Protein AF-0000000084455362 (afdb_homodimer)

Structure (mmCIF, N/CA/C/O backbone):
data_AF-0000000084455362-model_v1
#
loop_
_entity.id
_entity.type
_entity.pdbx_description
1 polymer 'Thioesterase domain-containing protein'
#
loop_
_atom_site.group_PDB
_atom_site.id
_atom_site.type_symbol
_atom_site.label_atom_id
_atom_site.label_alt_id
_atom_site.label_comp_id
_atom_site.label_asym_id
_atom_site.label_entity_id
_atom_site.label_seq_id
_atom_site.pdbx_PDB_ins_code
_atom_site.Cartn_x
_atom_site.Cartn_y
_atom_site.Cartn_z
_atom_site.occupancy
_atom_site.B_iso_or_equiv
_atom_site.auth_seq_id
_atom_site.auth_comp_id
_atom_site.auth_asym_id
_atom_site.auth_atom_id
_atom_site.pdbx_PDB_model_num
ATOM 1 N N . MET A 1 1 ? -5.707 25.797 22.25 1 54.53 1 MET A N 1
ATOM 2 C CA . MET A 1 1 ? -6.934 25.016 22.141 1 54.53 1 MET A CA 1
ATOM 3 C C . MET A 1 1 ? -7.105 24.453 20.734 1 54.53 1 MET A C 1
ATOM 5 O O . MET A 1 1 ? -6.879 25.172 19.75 1 54.53 1 MET A O 1
ATOM 9 N N . GLY A 1 2 ? -7.043 23.203 20.562 1 60.88 2 GLY A N 1
ATOM 10 C CA . GLY A 1 2 ? -7.246 22.641 19.234 1 60.88 2 GLY A CA 1
ATOM 11 C C . GLY A 1 2 ? -8.539 23.094 18.594 1 60.88 2 GLY A C 1
ATOM 12 O O . GLY A 1 2 ? -9.469 23.516 19.281 1 60.88 2 GLY A O 1
ATOM 13 N N . LYS A 1 3 ? -8.484 23.5 17.297 1 81.25 3 LYS A N 1
ATOM 14 C CA . LYS A 1 3 ? -9.617 24.031 16.531 1 81.25 3 LYS A CA 1
ATOM 15 C C . LYS A 1 3 ? -10.195 22.984 15.602 1 81.25 3 LYS A C 1
ATOM 17 O O . LYS A 1 3 ? -9.453 22.172 15.031 1 81.25 3 LYS A O 1
ATOM 22 N N . ILE A 1 4 ? -11.5 22.938 15.711 1 90.31 4 ILE A N 1
ATOM 23 C CA . ILE A 1 4 ? -12.273 22.109 14.789 1 90.31 4 ILE A CA 1
ATOM 24 C C . ILE A 1 4 ? -12.586 22.906 13.523 1 90.31 4 ILE A C 1
ATOM 26 O O . ILE A 1 4 ? -13.055 24.047 13.594 1 90.31 4 ILE A O 1
ATOM 30 N N . ASN A 1 5 ? -12.148 22.344 12.453 1 93.44 5 ASN A N 1
ATOM 31 C CA . ASN A 1 5 ? -12.391 22.906 11.125 1 93.44 5 ASN A CA 1
ATOM 32 C C . ASN A 1 5 ? -11.844 24.328 11.016 1 93.44 5 ASN A C 1
ATOM 34 O O . ASN A 1 5 ? -12.516 25.219 10.484 1 93.44 5 ASN A O 1
ATOM 38 N N . ASN A 1 6 ? -10.734 24.453 11.625 1 92.56 6 ASN A N 1
ATOM 39 C CA . ASN A 1 6 ? -10 25.703 11.453 1 92.56 6 ASN A CA 1
ATOM 40 C C . ASN A 1 6 ? -9.539 25.891 10.008 1 92.56 6 ASN A C 1
ATOM 42 O O . ASN A 1 6 ? -9.016 24.953 9.391 1 92.56 6 ASN A O 1
ATOM 46 N N . GLU A 1 7 ? -9.719 27.078 9.477 1 94.19 7 GLU A N 1
ATOM 47 C CA . GLU A 1 7 ? -9.43 27.359 8.078 1 94.19 7 GLU A CA 1
ATOM 48 C C . GLU A 1 7 ? -7.953 27.141 7.762 1 94.19 7 GLU A C 1
ATOM 50 O O . GLU A 1 7 ? -7.609 26.609 6.699 1 94.19 7 GLU A O 1
ATOM 55 N N . ASP A 1 8 ? -7.121 27.578 8.648 1 95.25 8 ASP A N 1
ATOM 56 C CA . ASP A 1 8 ? -5.688 27.406 8.453 1 95.25 8 ASP A CA 1
ATOM 57 C C . ASP A 1 8 ? -5.32 25.922 8.359 1 95.25 8 ASP A C 1
ATOM 59 O O . ASP A 1 8 ? -4.492 25.547 7.531 1 95.25 8 ASP A O 1
ATOM 63 N N . ASP A 1 9 ? -5.895 25.141 9.242 1 96.56 9 ASP A N 1
ATOM 64 C CA . ASP A 1 9 ? -5.656 23.703 9.234 1 96.56 9 ASP A CA 1
ATOM 65 C C . ASP A 1 9 ? -6.117 23.062 7.922 1 96.56 9 ASP A C 1
ATOM 67 O O . ASP A 1 9 ? -5.395 22.266 7.32 1 96.56 9 ASP A O 1
ATOM 71 N N . ILE A 1 10 ? -7.293 23.438 7.496 1 97.88 10 ILE A N 1
ATOM 72 C CA . ILE A 1 10 ? -7.844 22.938 6.242 1 97.88 10 ILE A CA 1
ATOM 73 C C . ILE A 1 10 ? -6.926 23.312 5.082 1 97.88 10 ILE A C 1
ATOM 75 O O . ILE A 1 10 ? -6.645 22.484 4.211 1 97.88 10 ILE A O 1
ATOM 79 N N . GLU A 1 11 ? -6.449 24.5 5.094 1 97.62 11 GLU A N 1
ATOM 80 C CA . GLU A 1 11 ? -5.566 24.984 4.031 1 97.62 11 GLU A CA 1
ATOM 81 C C . GLU A 1 11 ? -4.258 24.203 4.004 1 97.62 11 GLU A C 1
ATOM 83 O O . GLU A 1 11 ? -3.746 23.875 2.932 1 97.62 11 GLU A O 1
ATOM 88 N N . LYS A 1 12 ? -3.699 23.953 5.176 1 96.5 12 LYS A N 1
ATOM 89 C CA . LYS A 1 12 ? -2.469 23.188 5.25 1 96.5 12 LYS A CA 1
ATOM 90 C C . LYS A 1 12 ? -2.648 21.797 4.617 1 96.5 12 LYS A C 1
ATOM 92 O O . LYS A 1 12 ? -1.805 21.359 3.84 1 96.5 12 LYS A O 1
ATOM 97 N N . VAL A 1 13 ? -3.736 21.125 4.965 1 97.94 13 VAL A N 1
ATOM 98 C CA . VAL A 1 13 ? -4.02 19.812 4.414 1 97.94 13 VAL A CA 1
ATOM 99 C C . VAL A 1 13 ? -4.25 19.906 2.908 1 97.94 13 VAL A C 1
ATOM 101 O O . VAL A 1 13 ? -3.693 19.125 2.133 1 97.94 13 VAL A O 1
ATOM 104 N N . GLN A 1 14 ? -5.012 20.922 2.484 1 98.06 14 GLN A N 1
ATOM 105 C CA . GLN A 1 14 ? -5.32 21.125 1.073 1 98.06 14 GLN A CA 1
ATOM 106 C C . GLN A 1 14 ? -4.051 21.391 0.267 1 98.06 14 GLN A C 1
ATOM 108 O O . GLN A 1 14 ? -3.936 20.953 -0.88 1 98.06 14 GLN A O 1
ATOM 113 N N . ASP A 1 15 ? -3.127 22.125 0.854 1 96.69 15 ASP A N 1
ATOM 114 C CA . ASP A 1 15 ? -1.863 22.422 0.184 1 96.69 15 ASP A CA 1
ATOM 115 C C . ASP A 1 15 ? -1.123 21.141 -0.179 1 96.69 15 ASP A C 1
ATOM 117 O O . ASP A 1 15 ? -0.533 21.047 -1.257 1 96.69 15 ASP A O 1
ATOM 121 N N . TRP A 1 16 ? -1.138 20.203 0.688 1 95.5 16 TRP A N 1
ATOM 122 C CA . TRP A 1 16 ? -0.475 18.922 0.407 1 95.5 16 TRP A CA 1
ATOM 123 C C . TRP A 1 16 ? -1.224 18.141 -0.669 1 95.5 16 TRP A C 1
ATOM 125 O O . TRP A 1 16 ? -0.607 17.562 -1.565 1 95.5 16 TRP A O 1
ATOM 135 N N . LEU A 1 17 ? -2.562 18.094 -0.596 1 96.75 17 LEU A N 1
ATOM 136 C CA . LEU A 1 17 ? -3.334 17.453 -1.657 1 96.75 17 LEU A CA 1
ATOM 137 C C . LEU A 1 17 ? -3.014 18.078 -3.012 1 96.75 17 LEU A C 1
ATOM 139 O O . LEU A 1 17 ? -2.766 17.359 -3.986 1 96.75 17 LEU A O 1
ATOM 143 N N . ASP A 1 18 ? -2.936 19.391 -3.053 1 95.81 18 ASP A N 1
ATOM 144 C CA . ASP A 1 18 ? -2.682 20.109 -4.297 1 95.81 18 ASP A CA 1
ATOM 145 C C . ASP A 1 18 ? -1.271 19.844 -4.812 1 95.81 18 ASP A C 1
ATOM 147 O O . ASP A 1 18 ? -1.074 19.625 -6.016 1 95.81 18 ASP A O 1
ATOM 151 N N . LYS A 1 19 ? -0.352 19.859 -3.92 1 93.94 19 LYS A N 1
ATOM 152 C CA . LYS A 1 19 ? 1.039 19.625 -4.293 1 93.94 19 LYS A CA 1
ATOM 153 C C . LYS A 1 19 ? 1.205 18.25 -4.945 1 93.94 19 LYS A C 1
ATOM 155 O O . LYS A 1 19 ? 1.792 18.141 -6.023 1 93.94 19 LYS A O 1
ATOM 160 N N . PHE A 1 20 ? 0.61 17.234 -4.375 1 93 20 PHE A N 1
ATOM 161 C CA . PHE A 1 20 ? 0.778 15.883 -4.883 1 93 20 PHE A CA 1
ATOM 162 C C . PHE A 1 20 ? -0.134 15.633 -6.078 1 93 20 PHE A C 1
ATOM 164 O O . PHE A 1 20 ? 0.123 14.734 -6.887 1 93 20 PHE A O 1
ATOM 171 N N . GLY A 1 21 ? -1.196 16.391 -6.145 1 91.69 21 GLY A N 1
ATOM 172 C CA . GLY A 1 21 ? -2.039 16.344 -7.328 1 91.69 21 GLY A CA 1
ATOM 173 C C . GLY A 1 21 ? -1.346 16.844 -8.578 1 91.69 21 GLY A C 1
ATOM 174 O O . GLY A 1 21 ? -1.624 16.375 -9.68 1 91.69 21 GLY A O 1
ATOM 175 N N . LYS A 1 22 ? -0.515 17.766 -8.398 1 89.56 22 LYS A N 1
ATOM 176 C CA . LYS A 1 22 ? 0.19 18.375 -9.523 1 89.56 22 LYS A CA 1
ATOM 177 C C . LYS A 1 22 ? 1.469 17.609 -9.852 1 89.56 22 LYS A C 1
ATOM 179 O O . LYS A 1 22 ? 1.956 17.656 -10.984 1 89.56 22 LYS A O 1
ATOM 184 N N . ASP A 1 23 ? 1.8 16.906 -8.781 1 82.69 23 ASP A N 1
ATOM 185 C CA . ASP A 1 23 ? 2.99 16.078 -8.969 1 82.69 23 ASP A CA 1
ATOM 186 C C . ASP A 1 23 ? 2.672 14.836 -9.797 1 82.69 23 ASP A C 1
ATOM 188 O O . ASP A 1 23 ? 1.541 14.344 -9.773 1 82.69 23 ASP A O 1
ATOM 192 N N . LYS A 1 24 ? 3.488 14.383 -10.75 1 81.75 24 LYS A N 1
ATOM 193 C CA . LYS A 1 24 ? 3.264 13.188 -11.562 1 81.75 24 LYS A CA 1
ATOM 194 C C . LYS A 1 24 ? 3.785 11.938 -10.867 1 81.75 24 LYS A C 1
ATOM 196 O O . LYS A 1 24 ? 4.223 10.992 -11.516 1 81.75 24 LYS A O 1
ATOM 201 N N . GLY A 1 25 ? 3.723 12 -9.492 1 93.31 25 GLY A N 1
ATOM 202 C CA . GLY A 1 25 ? 4.152 10.836 -8.734 1 93.31 25 GLY A CA 1
ATOM 203 C C . GLY A 1 25 ? 3.033 9.836 -8.492 1 93.31 25 GLY A C 1
ATOM 204 O O . GLY A 1 25 ? 1.996 9.883 -9.156 1 93.31 25 GLY A O 1
ATOM 205 N N . TRP A 1 26 ? 3.205 8.898 -7.609 1 96.81 26 TRP A N 1
ATOM 206 C CA . TRP A 1 26 ? 2.416 7.688 -7.422 1 96.81 26 TRP A CA 1
ATOM 207 C C . TRP A 1 26 ? 0.98 8.023 -7.035 1 96.81 26 TRP A C 1
ATOM 209 O O . TRP A 1 26 ? 0.036 7.406 -7.535 1 96.81 26 TRP A O 1
ATOM 219 N N . VAL A 1 27 ? 0.762 9.023 -6.223 1 96.38 27 VAL A N 1
ATOM 220 C CA . VAL A 1 27 ? -0.545 9.203 -5.602 1 96.38 27 VAL A CA 1
ATOM 221 C C . VAL A 1 27 ? -1.401 10.133 -6.461 1 96.38 27 VAL A C 1
ATOM 223 O O . VAL A 1 27 ? -2.557 10.406 -6.129 1 96.38 27 VAL A O 1
ATOM 226 N N . HIS A 1 28 ? -0.905 10.57 -7.566 1 93.38 28 HIS A N 1
ATOM 227 C CA . HIS A 1 28 ? -1.537 11.641 -8.328 1 93.38 28 HIS A CA 1
ATOM 228 C C . HIS A 1 28 ? -2.943 11.25 -8.773 1 93.38 28 HIS A C 1
ATOM 230 O O . HIS A 1 28 ? -3.861 12.07 -8.734 1 93.38 28 HIS A O 1
ATOM 236 N N . SER A 1 29 ? -3.137 10.07 -9.133 1 91.38 29 SER A N 1
ATOM 237 C CA . SER A 1 29 ? -4.406 9.648 -9.719 1 91.38 29 SER A CA 1
ATOM 238 C C . SER A 1 29 ? -5.488 9.523 -8.648 1 91.38 29 SER A C 1
ATOM 240 O O . SER A 1 29 ? -6.676 9.43 -8.969 1 91.38 29 SER A O 1
ATOM 242 N N . LEU A 1 30 ? -5.09 9.492 -7.375 1 96.88 30 LEU A N 1
ATOM 243 C CA . LEU A 1 30 ? -6.055 9.359 -6.289 1 96.88 30 LEU A CA 1
ATOM 244 C C . LEU A 1 30 ? -6.617 10.727 -5.891 1 96.88 30 LEU A C 1
ATOM 246 O O . LEU A 1 30 ? -7.738 10.812 -5.391 1 96.88 30 LEU A O 1
ATOM 250 N N . ILE A 1 31 ? -5.891 11.789 -6.129 1 97.38 31 ILE A N 1
ATOM 251 C CA . ILE A 1 31 ? -6.078 13.086 -5.496 1 97.38 31 ILE A CA 1
ATOM 252 C C . ILE A 1 31 ? -7.418 13.68 -5.93 1 97.38 31 ILE A C 1
ATOM 254 O O . ILE A 1 31 ? -8.172 14.195 -5.102 1 97.38 31 ILE A O 1
ATOM 258 N N . PRO A 1 32 ? -7.797 13.562 -7.207 1 96.75 32 PRO A N 1
ATOM 259 C CA . PRO A 1 32 ? -9.047 14.195 -7.637 1 96.75 32 PRO A CA 1
ATOM 260 C C . PRO A 1 32 ? -10.273 13.609 -6.938 1 96.75 32 PRO A C 1
ATOM 262 O O . PRO A 1 32 ? -11.328 14.25 -6.898 1 96.75 32 PRO A O 1
ATOM 265 N N . ALA A 1 33 ? -10.156 12.406 -6.367 1 98.44 33 ALA A N 1
ATOM 266 C CA . ALA A 1 33 ? -11.297 11.734 -5.758 1 98.44 33 ALA A CA 1
ATOM 267 C C . ALA A 1 33 ? -11.328 11.961 -4.25 1 98.44 33 ALA A C 1
ATOM 269 O O . ALA A 1 33 ? -12.172 11.398 -3.547 1 98.44 33 ALA A O 1
ATOM 270 N N . ILE A 1 34 ? -10.414 12.766 -3.701 1 98.75 34 ILE A N 1
ATOM 271 C CA . ILE A 1 34 ? -10.281 13 -2.268 1 98.75 34 ILE A CA 1
ATOM 272 C C . ILE A 1 34 ? -10.852 14.375 -1.917 1 98.75 34 ILE A C 1
ATOM 274 O O . ILE A 1 34 ? -10.562 15.367 -2.594 1 98.75 34 ILE A O 1
ATOM 278 N N . LYS A 1 35 ? -11.648 14.445 -0.9 1 98.69 35 LYS A N 1
ATOM 279 C CA . LYS A 1 35 ? -12.125 15.703 -0.335 1 98.69 35 LYS A CA 1
ATOM 280 C C . LYS A 1 35 ? -11.914 15.75 1.175 1 98.69 35 LYS A C 1
ATOM 282 O O . LYS A 1 35 ? -12.125 14.75 1.866 1 98.69 35 LYS A O 1
ATOM 287 N N . ILE A 1 36 ? -11.516 16.922 1.647 1 98.81 36 ILE A N 1
ATOM 288 C CA . ILE A 1 36 ? -11.422 17.109 3.09 1 98.81 36 ILE A CA 1
ATOM 289 C C . ILE A 1 36 ? -12.82 17.281 3.682 1 98.81 36 ILE A C 1
ATOM 291 O O . ILE A 1 36 ? -13.586 18.141 3.227 1 98.81 36 ILE A O 1
ATOM 295 N N . VAL A 1 37 ? -13.125 16.484 4.664 1 98.75 37 VAL A N 1
ATOM 296 C CA . VAL A 1 37 ? -14.43 16.562 5.316 1 98.75 37 VAL A CA 1
ATOM 297 C C . VAL A 1 37 ? -14.312 17.406 6.586 1 98.75 37 VAL A C 1
ATOM 299 O O . VAL A 1 37 ? -15.164 18.266 6.852 1 98.75 37 VAL A O 1
ATOM 302 N N . SER A 1 38 ? -13.281 17.156 7.387 1 98.44 38 SER A N 1
ATOM 303 C CA . SER A 1 38 ? -13.109 17.891 8.633 1 98.44 38 SER A CA 1
ATOM 304 C C . SER A 1 38 ? -11.68 17.766 9.148 1 98.44 38 SER A C 1
ATOM 306 O O . SER A 1 38 ? -10.945 16.859 8.766 1 98.44 38 SER A O 1
ATOM 308 N N . THR A 1 39 ? -11.312 18.766 9.914 1 98.56 39 THR A N 1
ATOM 309 C CA . THR A 1 39 ? -10.055 18.734 10.664 1 98.56 39 THR A CA 1
ATOM 310 C C . THR A 1 39 ? -10.305 19 12.148 1 98.56 39 THR A C 1
ATOM 312 O O . THR A 1 39 ? -11.25 19.703 12.508 1 98.56 39 THR A O 1
ATOM 315 N N . ASP A 1 40 ? -9.578 18.344 12.969 1 98.31 40 ASP A N 1
ATOM 316 C CA . ASP A 1 40 ? -9.578 18.547 14.414 1 98.31 40 ASP A CA 1
ATOM 317 C C . ASP A 1 40 ? -8.156 18.562 14.969 1 98.31 40 ASP A C 1
ATOM 319 O O . ASP A 1 40 ? -7.52 17.516 15.094 1 98.31 40 ASP A O 1
ATOM 323 N N . SER A 1 41 ? -7.617 19.75 15.305 1 97.12 41 SER A N 1
ATOM 324 C CA . SER A 1 41 ? -6.242 19.859 15.773 1 97.12 41 SER A CA 1
ATOM 325 C C . SER A 1 41 ? -6.168 19.797 17.297 1 97.12 41 SER A C 1
ATOM 327 O O . SER A 1 41 ? -5.137 20.125 17.891 1 97.12 41 SER A O 1
ATOM 329 N N . THR A 1 42 ? -7.27 19.391 17.891 1 95.5 42 THR A N 1
ATOM 330 C CA . THR A 1 42 ? -7.285 19.281 19.359 1 95.5 42 THR A CA 1
ATOM 331 C C . THR A 1 42 ? -6.375 18.156 19.828 1 95.5 42 THR A C 1
ATOM 333 O O . THR A 1 42 ? -6.352 17.078 19.219 1 95.5 42 THR A O 1
ATOM 336 N N . LEU A 1 43 ? -5.617 18.516 20.938 1 93.38 43 LEU A N 1
ATOM 337 C CA . LEU A 1 43 ? -4.766 17.5 21.547 1 93.38 43 LEU A CA 1
ATOM 338 C C . LEU A 1 43 ? -5.586 16.547 22.422 1 93.38 43 LEU A C 1
ATOM 340 O O . LEU A 1 43 ? -6.672 16.906 22.891 1 93.38 43 LEU A O 1
ATOM 344 N N . PRO A 1 44 ? -5.258 15.328 22.578 1 95.88 44 PRO A N 1
ATOM 345 C CA . PRO A 1 44 ? -3.945 14.758 22.266 1 95.88 44 PRO A CA 1
ATOM 346 C C . PRO A 1 44 ? -3.896 14.102 20.891 1 95.88 44 PRO A C 1
ATOM 348 O O . PRO A 1 44 ? -2.824 13.703 20.422 1 95.88 44 PRO A O 1
ATOM 351 N N . HIS A 1 45 ? -5.004 13.945 20.125 1 97.94 45 HIS A N 1
ATOM 352 C CA . HIS A 1 45 ? -5.023 13.164 18.891 1 97.94 45 HIS A CA 1
ATOM 353 C C . HIS A 1 45 ? -5.547 13.992 17.734 1 97.94 45 HIS A C 1
ATOM 355 O O . HIS A 1 45 ? -6.645 13.742 17.219 1 97.94 45 HIS A O 1
ATOM 361 N N . PRO A 1 46 ? -4.805 14.977 17.188 1 98.38 46 PRO A N 1
ATOM 362 C CA . PRO A 1 46 ? -5.242 15.695 16 1 98.38 46 PRO A CA 1
ATOM 363 C C . PRO A 1 46 ? -5.637 14.766 14.859 1 98.38 46 PRO A C 1
ATOM 365 O O . PRO A 1 46 ? -5.051 13.688 14.703 1 98.38 46 PRO A O 1
ATOM 368 N N . SER A 1 47 ? -6.656 15.211 14.109 1 98.81 47 SER A N 1
ATOM 369 C CA . SER A 1 47 ? -7.172 14.281 13.109 1 98.81 47 SER A CA 1
ATOM 370 C C . SER A 1 47 ? -7.75 15.031 11.914 1 98.81 47 SER A C 1
ATOM 372 O O . SER A 1 47 ? -8.062 16.219 12.008 1 98.81 47 SER A O 1
ATOM 374 N N . VAL A 1 48 ? -7.762 14.367 10.812 1 98.88 48 VAL A N 1
ATOM 375 C CA . VAL A 1 48 ? -8.422 14.805 9.586 1 98.88 48 VAL A CA 1
ATOM 376 C C . VAL A 1 48 ? -9.336 13.695 9.07 1 98.88 48 VAL A C 1
ATOM 378 O O . VAL A 1 48 ? -8.961 12.523 9.086 1 98.88 48 VAL A O 1
ATOM 381 N N . THR A 1 49 ? -10.508 14.023 8.633 1 98.94 49 THR A N 1
ATOM 382 C CA . THR A 1 49 ? -11.391 13.094 7.934 1 98.94 49 THR A CA 1
ATOM 383 C C . THR A 1 49 ? -11.547 13.5 6.469 1 98.94 49 THR A C 1
ATOM 385 O O . THR A 1 49 ? -11.758 14.672 6.16 1 98.94 49 THR A O 1
ATOM 388 N N . PHE A 1 50 ? -11.406 12.539 5.641 1 98.94 50 PHE A N 1
ATOM 389 C CA . PHE A 1 50 ? -11.562 12.719 4.203 1 98.94 50 PHE A CA 1
ATOM 390 C C . PHE A 1 50 ? -12.727 11.891 3.67 1 98.94 50 PHE A C 1
ATOM 392 O O . PHE A 1 50 ? -13.094 10.883 4.266 1 98.94 50 PHE A O 1
ATOM 399 N N . SER A 1 51 ? -13.289 12.336 2.584 1 98.94 51 SER A N 1
ATOM 400 C CA . SER A 1 51 ? -14.125 11.477 1.752 1 98.94 51 SER A CA 1
ATOM 401 C C . SER A 1 51 ? -13.398 11.07 0.471 1 98.94 51 SER A C 1
ATOM 403 O O . SER A 1 51 ? -12.562 11.82 -0.034 1 98.94 51 SER A O 1
ATOM 405 N N . PHE A 1 52 ? -13.695 9.898 0.01 1 98.94 52 PHE A N 1
ATOM 406 C CA . PHE A 1 52 ? -13.078 9.336 -1.186 1 98.94 52 PHE A CA 1
ATOM 407 C C . PHE A 1 52 ? -14.062 8.461 -1.947 1 98.94 52 PHE A C 1
ATOM 409 O O . PHE A 1 52 ? -14.727 7.609 -1.356 1 98.94 52 PHE A O 1
ATOM 416 N N . ILE A 1 53 ? -14.172 8.688 -3.205 1 98.88 53 ILE A N 1
ATOM 417 C CA . ILE A 1 53 ? -14.992 7.828 -4.059 1 98.88 53 ILE A CA 1
ATOM 418 C C . ILE A 1 53 ? -14.086 6.941 -4.914 1 98.88 53 ILE A C 1
ATOM 420 O O . ILE A 1 53 ? -13.242 7.441 -5.66 1 98.88 53 ILE A O 1
ATOM 424 N N . VAL A 1 54 ? -14.297 5.664 -4.781 1 98.62 54 VAL A N 1
ATOM 425 C CA . VAL A 1 54 ? -13.477 4.703 -5.512 1 98.62 54 VAL A CA 1
ATOM 426 C C . VAL A 1 54 ? -13.781 4.801 -7.008 1 98.62 54 VAL A C 1
ATOM 428 O O . VAL A 1 54 ? -14.93 4.676 -7.422 1 98.62 54 VAL A O 1
ATOM 431 N N . GLN A 1 55 ? -12.719 5.07 -7.805 1 97.69 55 GLN A N 1
ATOM 432 C CA . GLN A 1 55 ? -12.844 5.082 -9.258 1 97.69 55 GLN A CA 1
ATOM 433 C C . GLN A 1 55 ? -12.375 3.762 -9.859 1 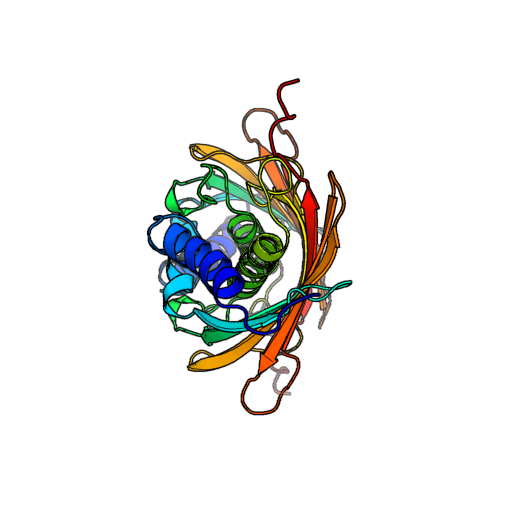97.69 55 GLN A C 1
ATOM 435 O O . GLN A 1 55 ? -11.703 2.971 -9.195 1 97.69 55 GLN A O 1
ATOM 440 N N . ASP A 1 56 ? -12.719 3.529 -11.094 1 96 56 ASP A N 1
ATOM 441 C CA . ASP A 1 56 ? -12.367 2.283 -11.766 1 96 56 ASP A CA 1
ATOM 442 C C . ASP A 1 56 ? -10.852 2.072 -11.789 1 96 56 ASP A C 1
ATOM 444 O O . ASP A 1 56 ? -10.375 0.946 -11.641 1 96 56 ASP A O 1
ATOM 448 N N . GLU A 1 57 ? -10.117 3.105 -11.938 1 95.75 57 GLU A N 1
ATOM 449 C CA . GLU A 1 57 ? -8.672 2.994 -12.07 1 95.75 57 GLU A CA 1
ATOM 450 C C . GLU A 1 57 ? -8.023 2.598 -10.742 1 95.75 57 GLU A C 1
ATOM 452 O O . GLU A 1 57 ? -6.84 2.25 -10.703 1 95.75 57 GLU A O 1
ATOM 457 N N . HIS A 1 58 ? -8.789 2.65 -9.641 1 97.62 58 HIS A N 1
ATOM 458 C CA . HIS A 1 58 ? -8.273 2.305 -8.32 1 97.62 58 HIS A CA 1
ATOM 459 C C . HIS A 1 58 ? -8.461 0.822 -8.023 1 97.62 58 HIS A C 1
ATOM 461 O O . HIS A 1 58 ? -8.078 0.344 -6.957 1 97.62 58 HIS A O 1
ATOM 467 N N . THR A 1 59 ? -9.039 0.042 -8.922 1 96.44 59 THR A N 1
ATOM 468 C CA . THR A 1 59 ? -9.594 -1.253 -8.555 1 96.44 59 THR A CA 1
ATOM 469 C C . THR A 1 59 ? -8.609 -2.377 -8.859 1 96.44 59 THR A C 1
ATOM 471 O O . THR A 1 59 ? -7.594 -2.152 -9.516 1 96.44 59 THR A O 1
ATOM 474 N N . ASN A 1 60 ? -8.93 -3.643 -8.383 1 91.19 60 ASN A N 1
ATOM 475 C CA . ASN A 1 60 ? -8.062 -4.816 -8.414 1 91.19 60 ASN A CA 1
ATOM 476 C C . ASN A 1 60 ? -8.414 -5.75 -9.562 1 91.19 60 ASN A C 1
ATOM 478 O O . ASN A 1 60 ? -8.094 -6.938 -9.523 1 91.19 60 ASN A O 1
ATOM 482 N N . GLY A 1 61 ? -9.062 -5.328 -10.531 1 84.5 61 GLY A N 1
ATOM 483 C CA . GLY A 1 61 ? -9.477 -6.195 -11.625 1 84.5 61 GLY A CA 1
ATOM 484 C C . GLY A 1 61 ? -10.812 -6.875 -11.375 1 84.5 61 GLY A C 1
ATOM 485 O O . GLY A 1 61 ? -11.438 -7.383 -12.305 1 84.5 61 GLY A O 1
ATOM 486 N N . MET A 1 62 ? -11.219 -6.922 -10.07 1 86.88 62 MET A N 1
ATOM 487 C CA . MET A 1 62 ? -12.508 -7.512 -9.711 1 86.88 62 MET A CA 1
ATOM 488 C C . MET A 1 62 ? -13.516 -6.43 -9.336 1 86.88 62 MET A C 1
ATOM 490 O O . MET A 1 62 ? -14.516 -6.711 -8.672 1 86.88 62 MET A O 1
ATOM 494 N N . GLY A 1 63 ? -13.148 -5.184 -9.586 1 94 63 GLY A N 1
ATOM 495 C CA . GLY A 1 63 ? -14.078 -4.082 -9.398 1 94 63 GLY A CA 1
ATOM 496 C C . GLY A 1 63 ? -14.055 -3.504 -7.996 1 94 63 GLY A C 1
ATOM 497 O O . GLY A 1 63 ? -14.875 -2.645 -7.66 1 94 63 GLY A O 1
ATOM 498 N N . ASN A 1 64 ? -13.211 -4.023 -7.172 1 97.19 64 ASN A N 1
ATOM 499 C CA . ASN A 1 64 ? -13.039 -3.486 -5.828 1 97.19 64 ASN A CA 1
ATOM 500 C C . ASN A 1 64 ? -11.742 -2.697 -5.699 1 97.19 64 ASN A C 1
ATOM 502 O O . ASN A 1 64 ? -10.797 -2.918 -6.465 1 97.19 64 ASN A O 1
ATOM 506 N N . LEU A 1 65 ? -11.75 -1.791 -4.734 1 98.5 65 LEU A N 1
ATOM 507 C CA . LEU A 1 65 ? -10.516 -1.072 -4.43 1 98.5 65 LEU A CA 1
ATOM 508 C C . LEU A 1 65 ? -9.359 -2.043 -4.223 1 98.5 65 LEU A C 1
ATOM 510 O O . LEU A 1 65 ? -9.453 -2.969 -3.416 1 98.5 65 LEU A O 1
ATOM 514 N N . HIS A 1 66 ? -8.328 -1.876 -4.965 1 98.38 66 HIS A N 1
ATOM 515 C CA . HIS A 1 66 ? -7.145 -2.709 -4.82 1 98.38 66 HIS A CA 1
ATOM 516 C C . HIS A 1 66 ? -6.539 -2.566 -3.43 1 98.38 66 HIS A C 1
ATOM 518 O O . HIS A 1 66 ? -6.469 -1.46 -2.889 1 98.38 66 HIS A O 1
ATOM 524 N N . GLY A 1 67 ? -6.023 -3.631 -2.873 1 98.25 67 GLY A N 1
ATOM 525 C CA . GLY A 1 67 ? -5.367 -3.572 -1.576 1 98.25 67 GLY A CA 1
ATOM 526 C C . GLY A 1 67 ? -4.227 -2.574 -1.528 1 98.25 67 GLY A C 1
ATOM 527 O O . GLY A 1 67 ? -4.059 -1.862 -0.536 1 98.25 67 GLY A O 1
ATOM 528 N N . GLY A 1 68 ? -3.428 -2.541 -2.551 1 98.44 68 GLY A N 1
ATOM 529 C CA . GLY A 1 68 ? -2.355 -1.564 -2.662 1 98.44 68 GLY A CA 1
ATOM 530 C C . GLY A 1 68 ? -2.857 -0.136 -2.754 1 98.44 68 GLY A C 1
ATOM 531 O O . GLY A 1 68 ? -2.195 0.792 -2.281 1 98.44 68 GLY A O 1
ATOM 532 N N . ALA A 1 69 ? -3.982 0.084 -3.412 1 98.56 69 ALA A N 1
ATOM 533 C CA . ALA A 1 69 ? -4.586 1.413 -3.467 1 98.56 69 ALA A CA 1
ATOM 534 C C . ALA A 1 69 ? -5.047 1.861 -2.084 1 98.56 69 ALA A C 1
ATOM 536 O O . ALA A 1 69 ? -4.824 3.008 -1.688 1 98.56 69 ALA A O 1
ATOM 537 N N . ALA A 1 70 ? -5.703 0.949 -1.371 1 98.88 70 ALA A N 1
ATOM 538 C CA . ALA A 1 70 ? -6.109 1.255 -0.003 1 98.88 70 ALA A CA 1
ATOM 539 C C . ALA A 1 70 ? -4.902 1.593 0.867 1 98.88 70 ALA A C 1
ATOM 541 O O . ALA A 1 70 ? -4.93 2.566 1.623 1 98.88 70 ALA A O 1
ATOM 542 N N . ALA A 1 71 ? -3.838 0.786 0.738 1 98.94 71 ALA A N 1
ATOM 543 C CA . ALA A 1 71 ? -2.611 1.057 1.482 1 98.94 71 ALA A CA 1
ATOM 544 C C . ALA A 1 71 ? -2.037 2.424 1.118 1 98.94 71 ALA A C 1
ATOM 546 O O . ALA A 1 71 ? -1.567 3.158 1.989 1 98.94 71 ALA A O 1
ATOM 547 N N . THR A 1 72 ? -2.061 2.762 -0.168 1 98.75 72 THR A N 1
ATOM 548 C CA . THR A 1 72 ? -1.554 4.047 -0.64 1 98.75 72 THR A CA 1
ATOM 549 C C . THR A 1 72 ? -2.369 5.195 -0.055 1 98.75 72 THR A C 1
ATOM 551 O O . THR A 1 72 ? -1.806 6.184 0.426 1 98.75 72 THR A O 1
ATOM 554 N N . LEU A 1 73 ? -3.684 5.047 -0.107 1 98.75 73 LEU A N 1
ATOM 555 C CA . LEU A 1 73 ? -4.566 6.062 0.457 1 98.75 73 LEU A CA 1
ATOM 556 C C . LEU A 1 73 ? -4.258 6.293 1.933 1 98.75 73 LEU A C 1
ATOM 558 O O . LEU A 1 73 ? -4.09 7.434 2.365 1 98.75 73 LEU A O 1
ATOM 562 N N . LEU A 1 74 ? -4.188 5.195 2.646 1 98.94 74 LEU A N 1
ATOM 563 C CA . LEU A 1 74 ? -3.953 5.27 4.086 1 98.94 74 LEU A CA 1
ATOM 564 C C . LEU A 1 74 ? -2.572 5.844 4.383 1 98.94 74 LEU A C 1
ATOM 566 O O . LEU A 1 74 ? -2.422 6.684 5.273 1 98.94 74 LEU A O 1
ATOM 570 N N . ASP A 1 75 ? -1.534 5.426 3.643 1 98.88 75 ASP A N 1
ATOM 571 C CA . ASP A 1 75 ? -0.185 5.969 3.762 1 98.88 75 ASP A CA 1
ATOM 572 C C . ASP A 1 75 ? -0.184 7.484 3.578 1 98.88 75 ASP A C 1
ATOM 574 O O . ASP A 1 75 ? 0.307 8.219 4.438 1 98.88 75 ASP A O 1
ATOM 578 N N . PHE A 1 76 ? -0.798 7.918 2.535 1 98.56 76 PHE A N 1
ATOM 579 C CA . PHE A 1 76 ? -0.742 9.32 2.141 1 98.56 76 PHE A CA 1
ATOM 580 C C . PHE A 1 76 ? -1.565 10.188 3.09 1 98.56 76 PHE A C 1
ATOM 582 O O . PHE A 1 76 ? -1.073 11.188 3.607 1 98.56 76 PHE A O 1
ATOM 589 N N . LEU A 1 77 ? -2.752 9.758 3.391 1 98.88 77 LEU A N 1
ATOM 590 C CA . LEU A 1 77 ? -3.67 10.625 4.121 1 98.88 77 LEU A CA 1
ATOM 591 C C . LEU A 1 77 ? -3.312 10.672 5.602 1 98.88 77 LEU A C 1
ATOM 593 O O . LEU A 1 77 ? -3.477 11.703 6.254 1 98.88 77 LEU A O 1
ATOM 597 N N . THR A 1 78 ? -2.838 9.531 6.18 1 98.88 78 THR A N 1
ATOM 598 C CA . THR A 1 78 ? -2.338 9.625 7.547 1 98.88 78 THR A CA 1
ATOM 599 C C . THR A 1 78 ? -1.137 10.562 7.621 1 98.88 78 THR A C 1
ATOM 601 O O . THR A 1 78 ? -0.986 11.312 8.594 1 98.88 78 THR A O 1
ATOM 604 N N . SER A 1 79 ? -0.287 10.539 6.625 1 98.44 79 SER A N 1
ATOM 605 C CA . SER A 1 79 ? 0.865 11.438 6.598 1 98.44 79 SER A CA 1
ATOM 606 C C . SER A 1 79 ? 0.43 12.898 6.562 1 98.44 79 SER A C 1
ATOM 608 O O . SER A 1 79 ? 1.016 13.742 7.242 1 98.44 79 SER A O 1
ATOM 610 N N . THR A 1 80 ? -0.627 13.234 5.781 1 97.88 80 THR A N 1
ATOM 611 C CA . THR A 1 80 ? -1.075 14.617 5.66 1 97.88 80 THR A CA 1
ATOM 612 C C . THR A 1 80 ? -1.605 15.125 6.996 1 97.88 80 THR A C 1
ATOM 614 O O . THR A 1 80 ? -1.584 16.328 7.258 1 97.88 80 THR A O 1
ATOM 617 N N . ALA A 1 81 ? -2.104 14.234 7.855 1 98.25 81 ALA A N 1
ATOM 618 C CA . ALA A 1 81 ? -2.594 14.641 9.172 1 98.25 81 ALA A CA 1
ATOM 619 C C . ALA A 1 81 ? -1.486 15.297 9.992 1 98.25 81 ALA A C 1
ATOM 621 O O . ALA A 1 81 ? -1.76 16.109 10.883 1 98.25 81 ALA A O 1
ATOM 622 N N . LEU A 1 82 ? -0.232 14.969 9.68 1 98.25 82 LEU A N 1
ATOM 623 C CA . LEU A 1 82 ? 0.905 15.547 10.383 1 98.25 82 LEU A CA 1
ATOM 624 C C . LEU A 1 82 ? 1.001 17.047 10.125 1 98.25 82 LEU A C 1
ATOM 626 O O . LEU A 1 82 ? 1.662 17.766 10.875 1 98.25 82 LEU A O 1
ATOM 630 N N . SER A 1 83 ? 0.364 17.516 9.055 1 97.38 83 SER A N 1
ATOM 631 C CA . SER A 1 83 ? 0.406 18.938 8.742 1 97.38 83 SER A CA 1
ATOM 632 C C . SER A 1 83 ? -0.245 19.766 9.844 1 97.38 83 SER A C 1
ATOM 634 O O . SER A 1 83 ? 0.02 20.969 9.969 1 97.38 83 SER A O 1
ATOM 636 N N . LEU A 1 84 ? -1.097 19.141 10.633 1 97.5 84 LEU A N 1
ATOM 637 C CA . LEU A 1 84 ? -1.8 19.844 11.703 1 97.5 84 LEU A CA 1
ATOM 638 C C . LEU A 1 84 ? -0.838 20.234 12.82 1 97.5 84 LEU A C 1
ATOM 640 O O . LEU A 1 84 ? -1.137 21.125 13.617 1 97.5 84 LEU A O 1
ATOM 644 N N . VAL A 1 85 ? 0.304 19.562 12.891 1 96.62 85 VAL A N 1
ATOM 645 C CA . VAL A 1 85 ? 1.22 19.828 13.992 1 96.62 85 VAL A CA 1
ATOM 646 C C . VAL A 1 85 ? 2.572 20.281 13.445 1 96.62 85 VAL A C 1
ATOM 648 O O . VAL A 1 85 ? 3.457 20.672 14.211 1 96.62 85 VAL A O 1
ATOM 651 N N . SER A 1 86 ? 2.73 20.234 12.141 1 96.25 86 SER A N 1
ATOM 652 C CA . SER A 1 86 ? 4.016 20.547 11.516 1 96.25 86 SER A CA 1
ATOM 653 C C . SER A 1 86 ? 4.363 22.016 11.68 1 96.25 86 SER A C 1
ATOM 655 O O . SER A 1 86 ? 3.475 22.875 11.68 1 96.25 86 SER A O 1
ATOM 657 N N . LYS A 1 87 ? 5.566 22.328 11.836 1 93.12 87 LYS A N 1
ATOM 658 C CA . LYS A 1 87 ? 6.156 23.656 11.875 1 93.12 87 LYS A CA 1
ATOM 659 C C . LYS A 1 87 ? 7.625 23.625 11.461 1 93.12 87 LYS A C 1
ATOM 661 O O . LYS A 1 87 ? 8.203 22.547 11.312 1 93.12 87 LYS A O 1
ATOM 666 N N . PRO A 1 88 ? 8.156 24.734 11.125 1 90.44 88 PRO A N 1
ATOM 667 C CA . PRO A 1 88 ? 9.57 24.719 10.75 1 90.44 88 PRO A CA 1
ATOM 668 C C . PRO A 1 88 ? 10.422 23.906 11.734 1 90.44 88 PRO A C 1
ATOM 670 O O . PRO A 1 88 ? 10.398 24.172 12.938 1 90.44 88 PRO A O 1
ATOM 673 N N . GLY A 1 89 ? 11.086 22.891 11.289 1 89.19 89 GLY A N 1
ATOM 674 C CA . GLY A 1 89 ? 11.969 22.062 12.102 1 89.19 89 GLY A CA 1
ATOM 675 C C . GLY A 1 89 ? 11.242 20.906 12.773 1 89.19 89 GLY A C 1
ATOM 676 O O . GLY A 1 89 ? 11.828 20.203 13.602 1 89.19 89 GLY A O 1
ATOM 677 N N . PHE A 1 90 ? 10.016 20.859 12.617 1 96.12 90 PHE A N 1
ATOM 678 C CA . PHE A 1 90 ? 9.219 19.797 13.234 1 96.12 90 PHE A CA 1
ATOM 679 C C . PHE A 1 90 ? 8.258 19.188 12.219 1 96.12 90 PHE A C 1
ATOM 681 O O . PHE A 1 90 ? 7.184 19.75 11.977 1 96.12 90 PHE A O 1
ATOM 688 N N . TRP A 1 91 ? 8.625 18.047 11.688 1 96.81 91 TRP A N 1
ATOM 689 C CA . TRP A 1 91 ? 7.844 17.266 10.727 1 96.81 91 TRP A CA 1
ATOM 690 C C . TRP A 1 91 ? 7.461 18.125 9.523 1 96.81 91 TRP A C 1
ATOM 692 O O . TRP A 1 91 ? 6.344 18.031 9.008 1 96.81 91 TRP A O 1
ATOM 702 N N . GLN A 1 92 ? 8.414 18.969 9.055 1 93.94 92 GLN A N 1
ATOM 703 C CA . GLN A 1 92 ? 8.18 19.875 7.93 1 93.94 92 GLN A CA 1
ATOM 704 C C . GLN A 1 92 ? 8.102 19.094 6.617 1 93.94 92 GLN A C 1
ATOM 706 O O . GLN A 1 92 ? 7.363 19.484 5.711 1 93.94 92 GLN A O 1
ATOM 711 N N . MET A 1 93 ? 8.805 18.016 6.523 1 91.94 93 MET A N 1
ATOM 712 C CA . MET A 1 93 ? 8.836 17.234 5.301 1 91.94 93 MET A CA 1
ATOM 713 C C . MET A 1 93 ? 7.934 16 5.418 1 91.94 93 MET A C 1
ATOM 715 O O . MET A 1 93 ? 7.992 15.102 4.582 1 91.94 93 MET A O 1
ATOM 719 N N . MET A 1 94 ? 7.156 15.828 6.461 1 94.19 94 MET A N 1
ATOM 720 C CA . MET A 1 94 ? 6.141 14.812 6.715 1 94.19 94 MET A CA 1
ATOM 721 C C . MET A 1 94 ? 6.777 13.453 6.961 1 94.19 94 MET A C 1
ATOM 723 O O . MET A 1 94 ? 6.078 12.453 7.105 1 94.19 94 MET A O 1
ATOM 727 N N . GLY A 1 95 ? 8.102 13.367 6.934 1 96.25 95 GLY A N 1
ATOM 728 C CA . GLY A 1 95 ? 8.805 12.156 7.316 1 96.25 95 GLY A CA 1
ATOM 729 C C . GLY A 1 95 ? 8.688 11.047 6.285 1 96.25 95 GLY A C 1
ATOM 730 O O . GLY A 1 95 ? 8.258 11.281 5.156 1 96.25 95 GLY A O 1
ATOM 731 N N . VAL A 1 96 ? 9.227 9.844 6.688 1 97.38 96 VAL A N 1
ATOM 732 C CA . VAL A 1 96 ? 9.188 8.656 5.844 1 97.38 96 VAL A CA 1
ATOM 733 C C . VAL A 1 96 ? 8.602 7.484 6.629 1 97.38 96 VAL A C 1
ATOM 735 O O . VAL A 1 96 ? 8.758 7.406 7.852 1 97.38 96 VAL A O 1
ATOM 738 N N . SER A 1 97 ? 7.914 6.625 5.934 1 98.62 97 SER A N 1
ATOM 739 C CA . SER A 1 97 ? 7.289 5.469 6.566 1 98.62 97 SER A CA 1
ATOM 740 C C . SER A 1 97 ? 8.336 4.488 7.082 1 98.62 97 SER A C 1
ATOM 742 O O . SER A 1 97 ? 9.328 4.215 6.406 1 98.62 97 SER A O 1
ATOM 744 N N . ARG A 1 98 ? 8.102 4.02 8.258 1 98.81 98 ARG A N 1
ATOM 745 C CA . ARG A 1 98 ? 8.859 2.9 8.805 1 98.81 98 ARG A CA 1
ATOM 746 C C . ARG A 1 98 ? 8.047 1.606 8.727 1 98.81 98 ARG A C 1
ATOM 748 O O . ARG A 1 98 ? 8.594 0.552 8.391 1 98.81 98 ARG A O 1
ATOM 755 N N . THR A 1 99 ? 6.809 1.725 9.141 1 98.94 99 THR A N 1
ATOM 756 C CA . THR A 1 99 ? 5.898 0.596 8.977 1 98.94 99 THR A CA 1
ATOM 757 C C . THR A 1 99 ? 4.516 1.072 8.539 1 98.94 99 THR A C 1
ATOM 759 O O . THR A 1 99 ? 4.086 2.168 8.898 1 98.94 99 THR A O 1
ATOM 762 N N . LEU A 1 100 ? 3.861 0.338 7.754 1 98.94 100 LEU A N 1
ATOM 763 C CA . LEU A 1 100 ? 2.457 0.45 7.375 1 98.94 100 LEU A CA 1
ATOM 764 C C . LEU A 1 100 ? 1.762 -0.904 7.457 1 98.94 100 LEU A C 1
ATOM 766 O O . LEU A 1 100 ? 2.014 -1.788 6.637 1 98.94 100 LEU A O 1
ATOM 770 N N . ASN A 1 101 ? 0.948 -1.04 8.484 1 98.94 101 ASN A N 1
ATOM 771 C CA . ASN A 1 101 ? 0.2 -2.271 8.711 1 98.94 101 ASN A CA 1
ATOM 772 C C . ASN A 1 101 ? -1.284 -2.09 8.406 1 98.94 101 ASN A C 1
ATOM 774 O O . ASN A 1 101 ? -1.985 -1.367 9.109 1 98.94 101 ASN A O 1
ATOM 778 N N . THR A 1 102 ? -1.745 -2.73 7.398 1 98.94 102 THR A N 1
ATOM 779 C CA . THR A 1 102 ? -3.115 -2.557 6.926 1 98.94 102 THR A CA 1
ATOM 780 C C . THR A 1 102 ? -3.926 -3.832 7.137 1 98.94 102 THR A C 1
ATOM 782 O O . THR A 1 102 ? -3.439 -4.934 6.875 1 98.94 102 THR A O 1
ATOM 785 N N . THR A 1 103 ? -5.098 -3.701 7.637 1 98.94 103 THR A N 1
ATOM 786 C CA . THR A 1 103 ? -6.062 -4.785 7.789 1 98.94 103 THR A CA 1
ATOM 787 C C . THR A 1 103 ? -7.293 -4.539 6.922 1 98.94 103 THR A C 1
ATOM 789 O O . THR A 1 103 ? -7.922 -3.484 7.012 1 98.94 103 THR A O 1
ATOM 792 N N . TYR A 1 104 ? -7.574 -5.504 6.094 1 98.88 104 TYR A N 1
ATOM 793 C CA . TYR A 1 104 ? -8.688 -5.418 5.152 1 98.88 104 TYR A CA 1
ATOM 794 C C . TYR A 1 104 ? -9.867 -6.262 5.629 1 98.88 104 TYR A C 1
ATOM 796 O O . TYR A 1 104 ? -9.734 -7.473 5.824 1 98.88 104 TYR A O 1
ATOM 804 N N . MET A 1 105 ? -11.023 -5.664 5.762 1 98.56 105 MET A N 1
ATOM 805 C CA . MET A 1 105 ? -12.133 -6.379 6.391 1 98.56 105 MET A CA 1
ATOM 806 C C . MET A 1 105 ? -13.234 -6.676 5.375 1 98.56 105 MET A C 1
ATOM 808 O O . MET A 1 105 ? -13.875 -7.723 5.445 1 98.56 105 MET A O 1
ATOM 812 N N . ARG A 1 106 ? -13.477 -5.727 4.449 1 98.31 106 ARG A N 1
ATOM 813 C CA . ARG A 1 106 ? -14.547 -5.887 3.473 1 98.31 106 ARG A CA 1
ATOM 814 C C . ARG A 1 106 ? -14.164 -5.285 2.127 1 98.31 106 ARG A C 1
ATOM 816 O O . ARG A 1 106 ? -13.359 -4.352 2.068 1 98.31 106 ARG A O 1
ATOM 823 N N . PRO A 1 107 ? -14.719 -5.867 1.054 1 98.19 107 PRO A N 1
ATOM 824 C CA . PRO A 1 107 ? -14.469 -5.246 -0.249 1 98.19 107 PRO A CA 1
ATOM 825 C C . PRO A 1 107 ? -15.039 -3.838 -0.354 1 98.19 107 PRO A C 1
ATOM 827 O O . PRO A 1 107 ? -16.016 -3.514 0.324 1 98.19 107 PRO A O 1
ATOM 830 N N . ILE A 1 108 ? -14.422 -2.988 -1.113 1 98.75 108 ILE A N 1
ATOM 831 C CA . ILE A 1 108 ? -14.875 -1.631 -1.394 1 98.75 108 ILE A CA 1
ATOM 832 C C . ILE A 1 108 ? -15.07 -1.452 -2.896 1 98.75 108 ILE A C 1
ATOM 834 O O . ILE A 1 108 ? -14.125 -1.126 -3.617 1 98.75 108 ILE A O 1
ATOM 838 N N . PRO A 1 109 ? -16.25 -1.575 -3.412 1 98.5 109 PRO A N 1
ATOM 839 C CA . PRO A 1 109 ? -16.469 -1.545 -4.859 1 98.5 109 PRO A CA 1
ATOM 840 C C . PRO A 1 109 ? -16.297 -0.151 -5.457 1 98.5 109 PRO A C 1
ATOM 842 O O . PRO A 1 109 ? -16.484 0.851 -4.762 1 98.5 109 PRO A O 1
ATOM 845 N N . ALA A 1 110 ? -15.961 -0.152 -6.746 1 98.31 110 ALA A N 1
ATOM 846 C CA . ALA A 1 110 ? -15.969 1.106 -7.488 1 98.31 110 ALA A CA 1
ATOM 847 C C . ALA A 1 110 ? -17.312 1.821 -7.336 1 98.31 110 ALA A C 1
ATOM 849 O O . ALA A 1 110 ? -18.359 1.181 -7.328 1 98.31 110 ALA A O 1
ATOM 850 N N . GLY A 1 111 ? -17.234 3.117 -7.18 1 98.62 111 GLY A N 1
ATOM 851 C CA . GLY A 1 111 ? -18.422 3.922 -7.016 1 98.62 111 GLY A CA 1
ATOM 852 C C . GLY A 1 111 ? -18.797 4.164 -5.562 1 98.62 111 GLY A C 1
ATOM 853 O O . GLY A 1 111 ? -19.562 5.07 -5.25 1 98.62 111 GLY A O 1
ATOM 854 N N . MET A 1 112 ? -18.344 3.381 -4.676 1 98.75 112 MET A N 1
ATOM 855 C CA . MET A 1 112 ? -18.625 3.574 -3.258 1 98.75 112 MET A CA 1
ATOM 856 C C . MET A 1 112 ? -17.891 4.793 -2.715 1 98.75 112 MET A C 1
ATOM 858 O O . MET A 1 112 ? -16.719 5.004 -3.033 1 98.75 112 MET A O 1
ATOM 862 N N . GLU A 1 113 ? -18.547 5.582 -1.962 1 98.88 113 GLU A N 1
ATOM 863 C CA . GLU A 1 113 ? -17.922 6.664 -1.203 1 98.88 113 GLU A CA 1
ATOM 864 C C . GLU A 1 113 ? -17.578 6.215 0.216 1 98.88 113 GLU A C 1
ATOM 866 O O . GLU A 1 113 ? -18.422 5.637 0.908 1 98.88 113 GLU A O 1
ATOM 871 N N . VAL A 1 114 ? -16.375 6.496 0.615 1 98.94 114 VAL A N 1
ATOM 872 C CA . VAL A 1 114 ? -15.93 6.113 1.949 1 98.94 114 VAL A CA 1
ATOM 873 C C . VAL A 1 114 ? -15.422 7.344 2.701 1 98.94 114 VAL A C 1
ATOM 875 O O . VAL A 1 114 ? -15.133 8.375 2.09 1 98.94 114 VAL A O 1
ATOM 878 N N . LEU A 1 115 ? -15.445 7.242 4.027 1 98.94 115 LEU A N 1
ATOM 879 C CA . LEU A 1 115 ? -14.789 8.195 4.914 1 98.94 115 LEU A CA 1
ATOM 880 C C .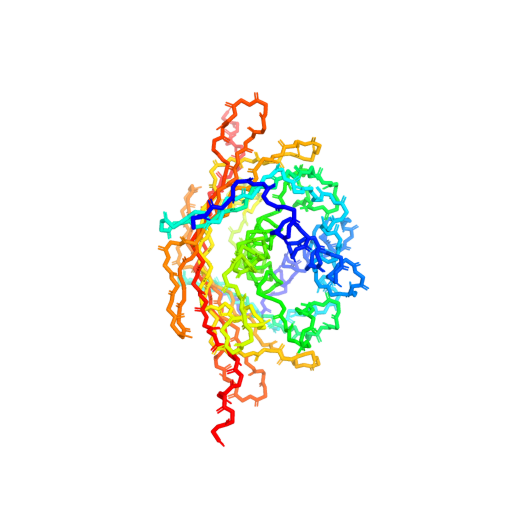 LEU A 1 115 ? -13.492 7.629 5.469 1 98.94 115 LEU A C 1
ATOM 882 O O . LEU A 1 115 ? -13.461 6.492 5.941 1 98.94 115 LEU A O 1
ATOM 886 N N . ILE A 1 116 ? -12.461 8.383 5.336 1 98.94 116 ILE A N 1
ATOM 887 C CA . ILE A 1 116 ? -11.141 7.992 5.828 1 98.94 116 ILE A CA 1
ATOM 888 C C . ILE A 1 116 ? -10.727 8.906 6.977 1 98.94 116 ILE A C 1
ATOM 890 O O . ILE A 1 116 ? -10.438 10.094 6.762 1 98.94 116 ILE A O 1
ATOM 894 N N . HIS A 1 117 ? -10.758 8.328 8.148 1 98.94 117 HIS A N 1
ATOM 895 C CA . HIS A 1 117 ? -10.352 9.062 9.336 1 98.94 117 HIS A CA 1
ATOM 896 C C . HIS A 1 117 ? -8.891 8.797 9.688 1 98.94 117 HIS A C 1
ATOM 898 O O . HIS A 1 117 ? -8.492 7.641 9.859 1 98.94 117 HIS A O 1
ATOM 904 N N . CYS A 1 118 ? -8.117 9.844 9.75 1 98.94 118 CYS A N 1
ATOM 905 C CA . CYS A 1 118 ? -6.688 9.766 10.039 1 98.94 118 CYS A CA 1
ATOM 906 C C . CYS A 1 118 ? -6.34 10.539 11.305 1 98.94 118 CYS A C 1
ATOM 908 O O . CYS A 1 118 ? -6.656 11.727 11.414 1 98.94 118 CYS A O 1
ATOM 910 N N . GLU A 1 119 ? -5.621 9.914 12.211 1 98.88 119 GLU A N 1
ATOM 911 C CA . GLU A 1 119 ? -5.328 10.594 13.469 1 98.88 119 GLU A CA 1
ATOM 912 C C . GLU A 1 119 ? -3.887 10.344 13.906 1 98.88 119 GLU A C 1
ATOM 914 O O . GLU A 1 119 ? -3.312 9.297 13.609 1 98.88 119 GLU A O 1
ATOM 919 N N . ILE A 1 120 ? -3.367 11.32 14.602 1 98.88 120 ILE A N 1
ATOM 920 C CA . ILE A 1 120 ? -2.064 11.211 15.25 1 98.88 120 ILE A CA 1
ATOM 921 C C . ILE A 1 120 ? -2.23 10.609 16.641 1 98.88 120 ILE A C 1
ATOM 923 O O . ILE A 1 120 ? -2.855 11.211 17.516 1 98.88 120 ILE A O 1
ATOM 927 N N . LEU A 1 121 ? -1.678 9.43 16.828 1 98.88 121 LEU A N 1
ATOM 928 C CA . LEU A 1 121 ? -1.741 8.781 18.125 1 98.88 121 LEU A CA 1
ATOM 929 C C . LEU A 1 121 ? -0.664 9.328 19.062 1 98.88 121 LEU A C 1
ATOM 931 O O . LEU A 1 121 ? -0.913 9.539 20.25 1 98.88 121 LEU A O 1
ATOM 935 N N . GLN A 1 122 ? 0.443 9.508 18.5 1 98.69 122 GLN A N 1
ATOM 936 C CA . GLN A 1 122 ? 1.615 10.031 19.188 1 98.69 122 GLN A CA 1
ATOM 937 C C . GLN A 1 122 ? 2.607 10.648 18.203 1 98.69 122 GLN A C 1
ATOM 939 O O . GLN A 1 122 ? 2.811 10.117 17.109 1 98.69 122 GLN A O 1
ATOM 944 N N . VAL A 1 123 ? 3.186 11.75 18.562 1 98.38 123 VAL A N 1
ATOM 945 C CA . VAL A 1 123 ? 4.199 12.375 17.719 1 98.38 123 VAL A CA 1
ATOM 946 C C . VAL A 1 123 ? 5.297 12.977 18.594 1 98.38 123 VAL A C 1
ATOM 948 O O . VAL A 1 123 ? 5.012 13.766 19.5 1 98.38 123 VAL A O 1
ATOM 951 N N . GLY A 1 124 ? 6.449 12.492 18.406 1 97.69 124 GLY A N 1
ATOM 952 C CA . GLY A 1 124 ? 7.637 13.055 19.031 1 97.69 124 GLY A CA 1
ATOM 953 C C . GLY A 1 124 ? 8.578 13.727 18.047 1 97.69 124 GLY A C 1
ATOM 954 O O . GLY A 1 124 ? 8.172 14.07 16.938 1 97.69 124 GLY A O 1
ATOM 955 N N . LYS A 1 125 ? 9.773 13.945 18.5 1 96.12 125 LYS A N 1
ATOM 956 C CA . LYS A 1 125 ? 10.75 14.648 17.672 1 96.12 125 LYS A CA 1
ATOM 957 C C . LYS A 1 125 ? 11.156 13.797 16.469 1 96.12 125 LYS A C 1
ATOM 959 O O . LYS A 1 125 ? 11.336 14.32 15.367 1 96.12 125 LYS A O 1
ATOM 964 N N . ARG A 1 126 ? 11.203 12.469 16.672 1 97.12 126 ARG A N 1
ATOM 965 C CA . ARG A 1 126 ? 11.82 11.641 15.641 1 97.12 126 ARG A CA 1
ATOM 966 C C . ARG A 1 126 ? 10.836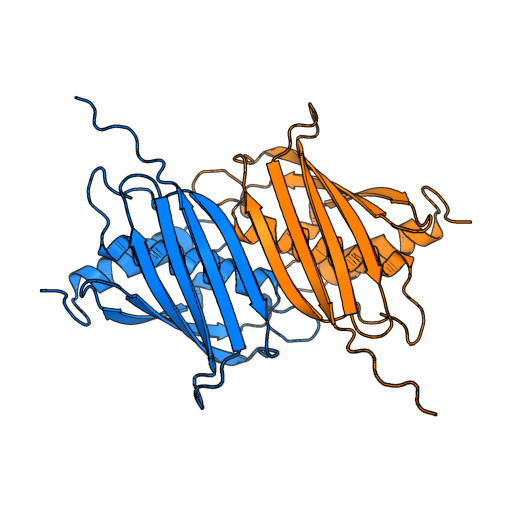 10.609 15.094 1 97.12 126 ARG A C 1
ATOM 968 O O . ARG A 1 126 ? 10.984 10.133 13.977 1 97.12 126 ARG A O 1
ATOM 975 N N . LEU A 1 127 ? 9.906 10.227 15.953 1 98.56 127 LEU A N 1
ATOM 976 C CA . LEU A 1 127 ? 8.984 9.164 15.562 1 98.56 127 LEU A CA 1
ATOM 977 C C . LEU A 1 127 ? 7.539 9.602 15.781 1 98.56 127 LEU A C 1
ATOM 979 O O . LEU A 1 127 ? 7.258 10.43 16.656 1 98.56 127 LEU A O 1
ATOM 983 N N . CYS A 1 128 ? 6.664 9.039 14.992 1 98.69 128 CYS A N 1
ATOM 984 C CA . CYS A 1 128 ? 5.242 9.203 15.258 1 98.69 128 CYS A CA 1
ATOM 985 C C . CYS A 1 128 ? 4.473 7.926 14.93 1 98.69 128 CYS A C 1
ATOM 987 O O . CYS A 1 128 ? 4.969 7.066 14.203 1 98.69 128 CYS A O 1
ATOM 989 N N . ALA A 1 129 ? 3.357 7.77 15.562 1 98.94 129 ALA A N 1
ATOM 990 C CA . ALA A 1 129 ? 2.383 6.715 15.305 1 98.94 129 ALA A CA 1
ATOM 991 C C . ALA A 1 129 ? 1.054 7.301 14.836 1 98.94 129 ALA A C 1
ATOM 993 O O . ALA A 1 129 ? 0.489 8.18 15.492 1 98.94 129 ALA A O 1
ATOM 994 N N . LEU A 1 130 ? 0.625 6.871 13.711 1 98.94 130 LEU A N 1
ATOM 995 C CA . LEU A 1 130 ? -0.625 7.316 13.109 1 98.94 130 LEU A CA 1
ATOM 996 C C . LEU A 1 130 ? -1.583 6.148 12.914 1 98.94 130 LEU A C 1
ATOM 998 O O . LEU A 1 130 ? -1.154 4.992 12.844 1 98.94 130 LEU A O 1
ATOM 1002 N N . ARG A 1 131 ? -2.826 6.469 12.797 1 98.94 131 ARG A N 1
ATOM 1003 C CA . ARG A 1 131 ? -3.852 5.465 12.523 1 98.94 131 ARG A CA 1
ATOM 1004 C C . ARG A 1 131 ? -4.836 5.957 11.469 1 98.94 131 ARG A C 1
ATOM 1006 O O . ARG A 1 131 ? -5.207 7.133 11.461 1 98.94 131 ARG A O 1
ATOM 1013 N N . GLY A 1 132 ? -5.227 5.121 10.586 1 98.94 132 GLY A N 1
ATOM 1014 C CA . GLY A 1 132 ? -6.266 5.359 9.594 1 98.94 132 GLY A CA 1
ATOM 1015 C C . GLY A 1 132 ? -7.402 4.363 9.672 1 98.94 132 GLY A C 1
ATOM 1016 O O . GLY A 1 132 ? -7.18 3.176 9.914 1 98.94 132 GLY A O 1
ATOM 1017 N N . THR A 1 133 ? -8.586 4.863 9.477 1 98.94 133 THR A N 1
ATOM 1018 C CA . THR A 1 133 ? -9.789 4.035 9.43 1 98.94 133 THR A CA 1
ATOM 1019 C C . THR A 1 133 ? -10.656 4.402 8.227 1 98.94 133 THR A C 1
ATOM 1021 O O . THR A 1 133 ? -10.914 5.578 7.98 1 98.94 133 THR A O 1
ATOM 1024 N N . VAL A 1 134 ? -11.039 3.398 7.496 1 99 134 VAL A N 1
ATOM 1025 C CA . VAL A 1 134 ? -11.93 3.574 6.352 1 99 134 VAL A CA 1
ATOM 1026 C C . VAL A 1 134 ? -13.305 3.002 6.676 1 99 134 VAL A C 1
ATOM 1028 O O . VAL A 1 134 ? -13.43 1.833 7.047 1 99 134 VAL A O 1
ATOM 1031 N N . ARG A 1 135 ? -14.289 3.818 6.559 1 98.94 135 ARG A N 1
ATOM 1032 C CA . ARG A 1 135 ? -15.672 3.4 6.773 1 98.94 135 ARG A CA 1
ATOM 1033 C C . ARG A 1 135 ? -16.547 3.74 5.566 1 98.94 135 ARG A C 1
ATOM 1035 O O . ARG A 1 135 ? -16.312 4.75 4.895 1 98.94 135 ARG A O 1
ATOM 1042 N N . ARG A 1 136 ? -17.469 2.898 5.328 1 98.94 136 ARG A N 1
ATOM 1043 C CA . ARG A 1 136 ? -18.484 3.213 4.32 1 98.94 136 ARG A CA 1
ATOM 1044 C C . ARG A 1 136 ? -19.297 4.434 4.727 1 98.94 136 ARG A C 1
ATOM 1046 O O . ARG A 1 136 ? -19.844 4.484 5.836 1 98.94 136 ARG A O 1
ATOM 1053 N N . LYS A 1 137 ? -19.406 5.348 3.854 1 98.75 137 LYS A N 1
ATOM 1054 C CA . LYS A 1 137 ? -20.062 6.602 4.207 1 98.75 137 LYS A CA 1
ATOM 1055 C C . LYS A 1 137 ? -21.547 6.387 4.52 1 98.75 137 LYS A C 1
ATOM 1057 O O . LYS A 1 137 ? -22.094 7.02 5.422 1 98.75 137 LYS A O 1
ATOM 1062 N N . SER A 1 138 ? -22.188 5.504 3.807 1 98.56 138 SER A N 1
ATOM 1063 C CA . SER A 1 138 ? -23.641 5.352 3.842 1 98.56 138 SER A CA 1
ATOM 1064 C C . SER A 1 138 ? -24.109 4.832 5.199 1 98.56 138 SER A C 1
ATOM 1066 O O . SER A 1 138 ? -25.188 5.184 5.664 1 98.56 138 SER A O 1
ATOM 1068 N N . ASP A 1 139 ? -23.297 4.027 5.934 1 98.56 139 ASP A N 1
ATOM 1069 C CA . ASP A 1 139 ? -23.844 3.41 7.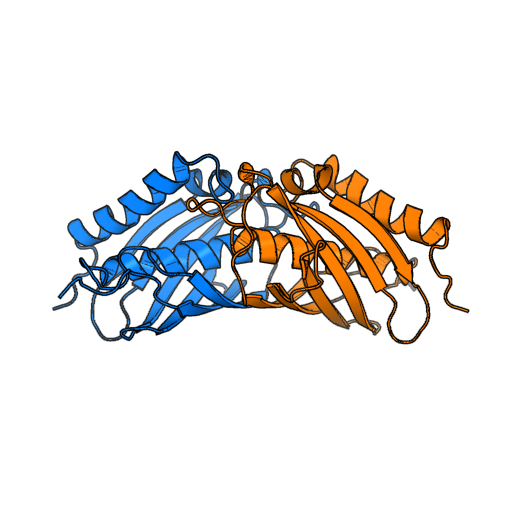141 1 98.56 139 ASP A CA 1
ATOM 1070 C C . ASP A 1 139 ? -22.766 3.252 8.211 1 98.56 139 ASP A C 1
ATOM 1072 O O . ASP A 1 139 ? -23.016 2.703 9.281 1 98.56 139 ASP A O 1
ATOM 1076 N N . GLY A 1 140 ? -21.562 3.607 7.91 1 98.69 140 GLY A N 1
ATOM 1077 C CA . GLY A 1 140 ? -20.516 3.623 8.914 1 98.69 140 GLY A CA 1
ATOM 1078 C C . GLY A 1 140 ? -19.812 2.285 9.07 1 98.69 140 GLY A C 1
ATOM 1079 O O . GLY A 1 140 ? -18.984 2.111 9.969 1 98.69 140 GLY A O 1
ATOM 1080 N N . GLU A 1 141 ? -20.062 1.359 8.109 1 98.75 141 GLU A N 1
ATOM 1081 C CA . GLU A 1 141 ? -19.422 0.05 8.195 1 98.75 141 GLU A CA 1
ATOM 1082 C C . GLU A 1 141 ? -17.906 0.169 8.062 1 98.75 141 GLU A C 1
ATOM 1084 O O . GLU A 1 141 ? -17.406 0.892 7.199 1 98.75 141 GLU A O 1
ATOM 1089 N N . LEU A 1 142 ? -17.203 -0.515 9.039 1 98.88 142 LEU A N 1
ATOM 1090 C CA . LEU A 1 142 ? -15.742 -0.53 9 1 98.88 142 LEU A CA 1
ATOM 1091 C C . LEU A 1 142 ? -15.234 -1.393 7.848 1 98.88 142 LEU A C 1
ATOM 1093 O O . LEU A 1 142 ? -15.664 -2.539 7.691 1 98.88 142 LEU A O 1
ATOM 1097 N N . LEU A 1 143 ? -14.305 -0.867 6.992 1 98.94 143 LEU A N 1
ATOM 1098 C CA . LEU A 1 143 ? -13.891 -1.559 5.773 1 98.94 143 LEU A CA 1
ATOM 1099 C C . LEU A 1 143 ? -12.406 -1.893 5.816 1 98.94 143 LEU A C 1
ATOM 1101 O O . LEU A 1 143 ? -11.984 -2.949 5.34 1 98.94 143 LEU A O 1
ATOM 1105 N N . CYS A 1 144 ? -11.602 -1.035 6.34 1 98.88 144 CYS A N 1
ATOM 1106 C CA . CYS A 1 144 ? -10.148 -1.15 6.348 1 98.88 144 CYS A CA 1
ATOM 1107 C C . CYS A 1 144 ? -9.539 -0.262 7.426 1 98.88 144 CYS A C 1
ATOM 1109 O O . CYS A 1 144 ? -10.07 0.812 7.723 1 98.88 144 CYS A O 1
ATOM 1111 N N . ILE A 1 145 ? -8.414 -0.704 8.078 1 98.94 145 ILE A N 1
ATOM 1112 C CA . ILE A 1 145 ? -7.688 0.127 9.039 1 98.94 145 ILE A CA 1
ATOM 1113 C C . ILE A 1 145 ? -6.188 0.016 8.781 1 98.94 145 ILE A C 1
ATOM 1115 O O . ILE A 1 145 ? -5.734 -0.895 8.086 1 98.94 145 ILE A O 1
ATOM 1119 N N . CYS A 1 146 ? -5.449 0.951 9.359 1 98.94 146 CYS A N 1
ATOM 1120 C CA . CYS A 1 146 ? -3.996 0.8 9.336 1 98.94 146 CYS A CA 1
ATOM 1121 C C . CYS A 1 146 ? -3.361 1.419 10.578 1 98.94 146 CYS A C 1
ATOM 1123 O O . CYS A 1 146 ? -3.959 2.283 11.219 1 98.94 146 CYS A O 1
ATOM 1125 N N . GLU A 1 147 ? -2.279 0.916 10.961 1 98.94 147 GLU A N 1
ATOM 1126 C CA . GLU A 1 147 ? -1.275 1.561 11.805 1 98.94 147 GLU A CA 1
ATOM 1127 C C . GLU A 1 147 ? -0.053 1.973 10.992 1 98.94 147 GLU A C 1
ATOM 1129 O O . GLU A 1 147 ? 0.482 1.176 10.219 1 98.94 147 GLU A O 1
ATOM 1134 N N . HIS A 1 148 ? 0.293 3.203 11.141 1 99 148 HIS A N 1
ATOM 1135 C CA . HIS A 1 148 ? 1.337 3.811 10.328 1 99 148 HIS A CA 1
ATOM 1136 C C . HIS A 1 148 ? 2.379 4.508 11.195 1 99 148 HIS A C 1
ATOM 1138 O O . HIS A 1 148 ? 2.072 5.492 11.867 1 99 148 HIS A O 1
ATOM 1144 N N . ASN A 1 149 ? 3.598 3.975 11.18 1 98.94 149 ASN A N 1
ATOM 1145 C CA . ASN A 1 149 ? 4.707 4.578 11.906 1 98.94 149 ASN A CA 1
ATOM 1146 C C . ASN A 1 149 ? 5.688 5.273 10.961 1 98.94 149 ASN A C 1
ATOM 1148 O O . ASN A 1 149 ? 6.039 4.727 9.914 1 98.94 149 ASN A O 1
ATOM 1152 N N . LYS A 1 150 ? 6.098 6.453 11.383 1 98.81 150 LYS A N 1
ATOM 1153 C CA . LYS A 1 150 ? 6.973 7.238 10.523 1 98.81 150 LYS A CA 1
ATOM 1154 C C . LYS A 1 150 ? 8.156 7.797 11.297 1 98.81 150 LYS A C 1
ATOM 1156 O O . LYS A 1 150 ? 8.102 7.91 12.523 1 98.81 150 LYS A O 1
ATOM 1161 N N . ALA A 1 151 ? 9.188 8.109 10.5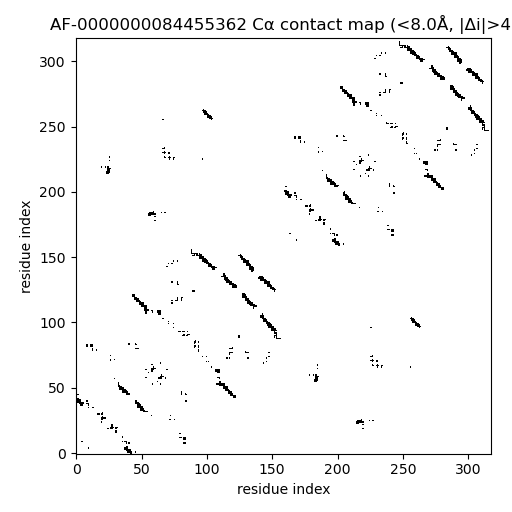78 1 98.25 151 ALA A N 1
ATOM 1162 C CA . ALA A 1 151 ? 10.375 8.766 11.109 1 98.25 151 ALA A CA 1
ATOM 1163 C C . ALA A 1 151 ? 10.539 10.164 10.516 1 98.25 151 ALA A C 1
ATOM 1165 O O . ALA A 1 151 ? 10.352 10.359 9.312 1 98.25 151 ALA A O 1
ATOM 1166 N N . ASN A 1 152 ? 10.867 11.07 11.344 1 97.56 152 ASN A N 1
ATOM 1167 C CA . ASN A 1 152 ? 11.156 12.438 10.93 1 97.56 152 ASN A CA 1
ATOM 1168 C C . ASN A 1 152 ? 12.523 12.555 10.266 1 97.56 152 ASN A C 1
ATOM 1170 O O . ASN A 1 152 ? 13.531 12.141 10.836 1 97.56 152 ASN A O 1
ATOM 1174 N N . VAL A 1 153 ? 12.547 13.148 9.086 1 94.38 153 VAL A N 1
ATOM 1175 C CA . VAL A 1 153 ? 13.812 13.25 8.367 1 94.38 153 VAL A CA 1
ATOM 1176 C C . VAL A 1 153 ? 14.156 14.719 8.141 1 94.38 153 VAL A C 1
ATOM 1178 O O . VAL A 1 153 ? 14.961 15.047 7.258 1 94.38 153 VAL A O 1
ATOM 1181 N N . ASP A 1 154 ? 13.461 15.57 8.828 1 93.94 154 ASP A N 1
ATOM 1182 C CA . ASP A 1 154 ? 13.82 16.984 8.773 1 93.94 154 ASP A CA 1
ATOM 1183 C C . ASP A 1 154 ? 15.297 17.203 9.086 1 93.94 154 ASP A C 1
ATOM 1185 O O . ASP A 1 154 ? 15.852 16.547 9.969 1 93.94 154 ASP A O 1
ATOM 1189 N N . PRO A 1 155 ? 15.945 18.094 8.375 1 89.56 155 PRO A N 1
ATOM 1190 C CA . PRO A 1 155 ? 17.328 18.406 8.758 1 89.56 155 PRO A CA 1
ATOM 1191 C C . PRO A 1 155 ? 17.422 19.047 10.133 1 89.56 155 PRO A C 1
ATOM 1193 O O . PRO A 1 155 ? 16.469 19.688 10.594 1 89.56 155 PRO A O 1
ATOM 1196 N N . ASP A 1 156 ? 18.516 18.688 10.875 1 78.69 156 ASP A N 1
ATOM 1197 C CA . ASP A 1 156 ? 18.734 19.328 12.172 1 78.69 156 ASP A CA 1
ATOM 1198 C C . ASP A 1 156 ? 18.812 20.844 12.023 1 78.69 156 ASP A C 1
ATOM 1200 O O . ASP A 1 156 ? 19.391 21.359 11.055 1 78.69 156 ASP A O 1
ATOM 1204 N N . PRO A 1 157 ? 17.984 21.438 12.977 1 66.31 157 PRO A N 1
ATOM 1205 C CA . PRO A 1 157 ? 18.109 22.891 12.922 1 66.31 157 PRO A CA 1
ATOM 1206 C C . PRO A 1 157 ? 19.562 23.375 12.992 1 66.31 157 PRO A C 1
ATOM 1208 O O . PRO A 1 157 ? 20.391 22.734 13.641 1 66.31 157 PRO A O 1
ATOM 1211 N N . LYS A 1 158 ? 19.984 23.953 11.898 1 57.66 158 LYS A N 1
ATOM 1212 C CA . LYS A 1 158 ? 21.328 24.516 11.969 1 57.66 158 LYS A CA 1
ATOM 1213 C C . LYS A 1 158 ? 21.5 25.375 13.219 1 57.66 158 LYS A C 1
ATOM 1215 O O . LYS A 1 158 ? 20.672 26.25 13.492 1 57.66 158 LYS A O 1
ATOM 1220 N N . LEU A 1 159 ? 22.047 24.812 14.242 1 49.44 159 LEU A N 1
ATOM 1221 C CA . LEU A 1 159 ? 22.562 25.703 15.281 1 49.44 159 LEU A CA 1
ATOM 1222 C C . LEU A 1 159 ? 23.547 26.703 14.695 1 49.44 159 LEU A C 1
ATOM 1224 O O . LEU A 1 159 ? 24.281 26.406 13.75 1 49.44 159 LEU A O 1
ATOM 1228 N N . MET B 1 1 ? 8.031 -33.094 -7.613 1 55.34 1 MET B N 1
ATOM 1229 C CA . MET B 1 1 ? 9.281 -32.406 -7.344 1 55.34 1 MET B CA 1
ATOM 1230 C C . MET B 1 1 ? 9.211 -30.953 -7.82 1 55.34 1 MET B C 1
ATOM 1232 O O . MET B 1 1 ? 8.719 -30.688 -8.914 1 55.34 1 MET B O 1
ATOM 1236 N N . GLY B 1 2 ? 9.234 -29.984 -6.93 1 62 2 GLY B N 1
ATOM 1237 C CA . GLY B 1 2 ? 9.203 -28.594 -7.352 1 62 2 GLY B CA 1
ATOM 1238 C C . GLY B 1 2 ? 10.289 -28.266 -8.359 1 62 2 GLY B C 1
ATOM 1239 O O . GLY B 1 2 ? 11.297 -28.969 -8.461 1 62 2 GLY B O 1
ATOM 1240 N N . LYS B 1 3 ? 9.938 -27.594 -9.492 1 80.12 3 LYS B N 1
ATOM 1241 C CA . LYS B 1 3 ? 10.836 -27.25 -10.586 1 80.12 3 LYS B CA 1
ATOM 1242 C C . LYS B 1 3 ? 11.281 -25.781 -10.492 1 80.12 3 LYS B C 1
ATOM 1244 O O . LYS B 1 3 ? 10.508 -24.922 -10.055 1 80.12 3 LYS B O 1
ATOM 1249 N N . ILE B 1 4 ? 12.555 -25.703 -10.633 1 90.38 4 ILE B N 1
ATOM 1250 C CA . ILE B 1 4 ? 13.18 -24.391 -10.742 1 90.38 4 ILE B CA 1
ATOM 1251 C C . ILE B 1 4 ? 13.109 -23.906 -12.195 1 90.38 4 ILE B C 1
ATOM 1253 O O . ILE B 1 4 ? 13.461 -24.641 -13.117 1 90.38 4 ILE B O 1
ATOM 1257 N N . ASN B 1 5 ? 12.516 -22.766 -12.328 1 93.31 5 ASN B N 1
ATOM 1258 C CA . ASN B 1 5 ? 12.391 -22.094 -13.625 1 93.31 5 ASN B CA 1
ATOM 1259 C C . ASN B 1 5 ? 11.688 -22.984 -14.641 1 93.31 5 ASN B C 1
ATOM 1261 O O . ASN B 1 5 ? 12.117 -23.078 -15.797 1 93.31 5 ASN B O 1
ATOM 1265 N N . ASN B 1 6 ? 10.742 -23.656 -14.117 1 92.56 6 ASN B N 1
ATOM 1266 C CA . ASN B 1 6 ? 9.859 -24.391 -15 1 92.56 6 ASN B CA 1
ATOM 1267 C C . ASN B 1 6 ? 9.07 -23.469 -15.922 1 92.56 6 ASN B C 1
ATOM 1269 O O . ASN B 1 6 ? 8.516 -22.469 -15.469 1 92.56 6 ASN B O 1
ATOM 1273 N N . GLU B 1 7 ? 9 -23.797 -17.188 1 94.12 7 GLU B N 1
ATOM 1274 C CA . GLU B 1 7 ? 8.375 -22.938 -18.188 1 94.12 7 GLU B CA 1
ATOM 1275 C C . GLU B 1 7 ? 6.898 -22.719 -17.891 1 94.12 7 GLU B C 1
ATOM 1277 O O . GLU B 1 7 ? 6.383 -21.609 -18.062 1 94.12 7 GLU B O 1
ATOM 1282 N N . ASP B 1 8 ? 6.242 -23.766 -17.5 1 95.19 8 ASP B N 1
ATOM 1283 C CA . ASP B 1 8 ? 4.828 -23.656 -17.156 1 95.19 8 ASP B CA 1
ATOM 1284 C C . ASP B 1 8 ? 4.609 -22.672 -16.016 1 95.19 8 ASP B C 1
ATOM 1286 O O . ASP B 1 8 ? 3.666 -21.891 -16.031 1 95.19 8 ASP B O 1
ATOM 1290 N N . ASP B 1 9 ? 5.457 -22.781 -14.992 1 96.56 9 ASP B N 1
ATOM 1291 C CA . ASP B 1 9 ? 5.375 -21.875 -13.852 1 96.56 9 ASP B CA 1
ATOM 1292 C C . ASP B 1 9 ? 5.594 -20.422 -14.281 1 96.56 9 ASP B C 1
ATOM 1294 O O . ASP B 1 9 ? 4.848 -19.531 -13.875 1 96.56 9 ASP B O 1
ATOM 1298 N N . ILE B 1 10 ? 6.598 -20.219 -15.094 1 97.88 10 ILE B N 1
ATOM 1299 C CA . ILE B 1 10 ? 6.902 -18.875 -15.594 1 97.88 10 ILE B CA 1
ATOM 1300 C C . ILE B 1 10 ? 5.711 -18.344 -16.375 1 97.88 10 ILE B C 1
ATOM 1302 O O . ILE B 1 10 ? 5.332 -17.172 -16.219 1 97.88 10 ILE B O 1
ATOM 1306 N N . GLU B 1 11 ? 5.121 -19.156 -17.172 1 97.62 11 GLU B N 1
ATOM 1307 C CA . GLU B 1 11 ? 3.979 -18.75 -17.984 1 97.62 11 GLU B CA 1
ATOM 1308 C C . GLU B 1 11 ? 2.787 -18.375 -17.109 1 97.62 11 GLU B C 1
ATOM 1310 O O . GLU B 1 11 ? 2.086 -17.391 -17.391 1 97.62 11 GLU B O 1
ATOM 1315 N N . LYS B 1 12 ? 2.537 -19.172 -16.094 1 96.5 12 LYS B N 1
ATOM 1316 C CA . LYS B 1 12 ? 1.444 -18.8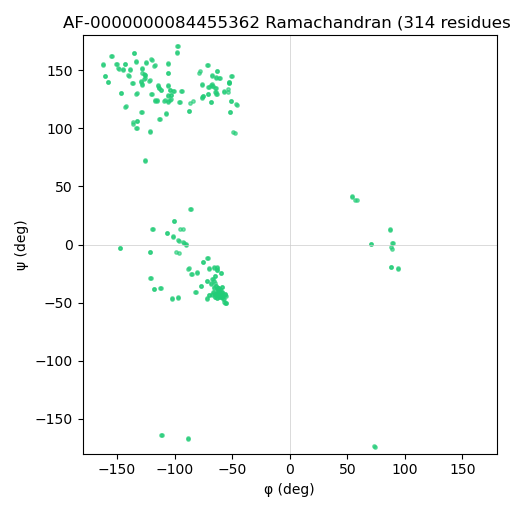59 -15.18 1 96.5 12 LYS B CA 1
ATOM 1317 C C . LYS B 1 12 ? 1.624 -17.469 -14.555 1 96.5 12 LYS B C 1
ATOM 1319 O O . LYS B 1 12 ? 0.679 -16.688 -14.5 1 96.5 12 LYS B O 1
ATOM 1324 N N . VAL B 1 13 ? 2.834 -17.188 -14.07 1 97.94 13 VAL B N 1
ATOM 1325 C CA . VAL B 1 13 ? 3.129 -15.898 -13.469 1 97.94 13 VAL B CA 1
ATOM 1326 C C . VAL B 1 13 ? 3 -14.797 -14.516 1 97.94 13 VAL B C 1
ATOM 1328 O O . VAL B 1 13 ? 2.371 -13.766 -14.273 1 97.94 13 VAL B O 1
ATOM 1331 N N . GLN B 1 14 ? 3.529 -15.047 -15.727 1 98.06 14 GLN B N 1
ATOM 1332 C CA . GLN B 1 14 ? 3.486 -14.07 -16.812 1 98.06 14 GLN B CA 1
ATOM 1333 C C . GLN B 1 14 ? 2.049 -13.758 -17.219 1 98.06 14 GLN B C 1
ATOM 1335 O O . GLN B 1 14 ? 1.727 -12.617 -17.547 1 98.06 14 GLN B O 1
ATOM 1340 N N . ASP B 1 15 ? 1.207 -14.773 -17.203 1 96.62 15 ASP B N 1
ATOM 1341 C CA . ASP B 1 15 ? -0.199 -14.586 -17.547 1 96.62 15 ASP B CA 1
ATOM 1342 C C . ASP B 1 15 ? -0.858 -13.562 -16.625 1 96.62 15 ASP B C 1
ATOM 1344 O O . ASP B 1 15 ? -1.661 -12.742 -17.078 1 96.62 15 ASP B O 1
ATOM 1348 N N . TRP B 1 16 ? -0.55 -13.617 -15.383 1 95.44 16 TRP B N 1
ATOM 1349 C CA . TRP B 1 16 ? -1.117 -12.664 -14.438 1 95.44 16 TRP B CA 1
ATOM 1350 C C . TRP B 1 16 ? -0.551 -11.266 -14.672 1 95.44 16 TRP B C 1
ATOM 1352 O O . TRP B 1 16 ? -1.287 -10.273 -14.641 1 95.44 16 TRP B O 1
ATOM 1362 N N . LEU B 1 17 ? 0.772 -11.148 -14.891 1 96.75 17 LEU B N 1
ATOM 1363 C CA . LEU B 1 17 ? 1.35 -9.852 -15.234 1 96.75 17 LEU B CA 1
ATOM 1364 C C . LEU B 1 17 ? 0.668 -9.25 -16.453 1 96.75 17 LEU B C 1
ATOM 1366 O O . LEU B 1 17 ? 0.288 -8.078 -16.453 1 96.75 17 LEU B O 1
ATOM 1370 N N . ASP B 1 18 ? 0.437 -10.07 -17.469 1 95.88 18 ASP B N 1
ATOM 1371 C CA . ASP B 1 18 ? -0.167 -9.609 -18.719 1 95.88 18 ASP B CA 1
ATOM 1372 C C . ASP B 1 18 ? -1.618 -9.188 -18.5 1 95.88 18 ASP B C 1
ATOM 1374 O O . ASP B 1 18 ? -2.059 -8.172 -19.031 1 95.88 18 ASP B O 1
ATOM 1378 N N . LYS B 1 19 ? -2.309 -9.984 -17.766 1 93.94 19 LYS B N 1
ATOM 1379 C CA . LYS B 1 19 ? -3.715 -9.695 -17.5 1 93.94 19 LYS B CA 1
ATOM 1380 C C . LYS B 1 19 ? -3.875 -8.336 -16.812 1 93.94 19 LYS B C 1
ATOM 1382 O O . LYS B 1 19 ? -4.676 -7.512 -17.25 1 93.94 19 LYS B O 1
ATOM 1387 N N . PHE B 1 20 ? -3.072 -8.062 -15.828 1 92.94 20 PHE B N 1
ATOM 1388 C CA . PHE B 1 20 ? -3.205 -6.828 -15.062 1 92.94 20 PHE B CA 1
ATOM 1389 C C . PHE B 1 20 ? -2.566 -5.664 -15.812 1 92.94 20 PHE B C 1
ATOM 1391 O O . PHE B 1 20 ? -2.902 -4.504 -15.562 1 92.94 20 PHE B O 1
ATOM 1398 N N . GLY B 1 21 ? -1.621 -5.988 -16.672 1 91.81 21 GLY B N 1
ATOM 1399 C CA . GLY B 1 21 ? -1.065 -4.965 -17.531 1 91.81 21 GLY B CA 1
ATOM 1400 C C . GLY B 1 21 ? -2.074 -4.41 -18.531 1 91.81 21 GLY B C 1
ATOM 1401 O O . GLY B 1 21 ? -2.002 -3.238 -18.906 1 91.81 21 GLY B O 1
ATOM 1402 N N . LYS B 1 22 ? -2.943 -5.219 -18.922 1 89.62 22 LYS B N 1
ATOM 1403 C CA . LYS B 1 22 ? -3.945 -4.824 -19.906 1 89.62 22 LYS B CA 1
ATOM 1404 C C . LYS B 1 22 ? -5.172 -4.219 -19.234 1 89.62 22 LYS B C 1
ATOM 1406 O O . LYS B 1 22 ? -5.902 -3.434 -19.844 1 89.62 22 LYS B O 1
ATOM 1411 N N . ASP B 1 23 ? -5.18 -4.621 -17.984 1 82.81 23 ASP B N 1
ATOM 1412 C CA . ASP B 1 23 ? -6.285 -4.074 -17.203 1 82.81 23 ASP B CA 1
ATOM 1413 C C . ASP B 1 23 ? -6.023 -2.619 -16.828 1 82.81 23 ASP B C 1
ATOM 1415 O O . ASP B 1 23 ? -4.871 -2.211 -16.672 1 82.81 23 ASP B O 1
ATOM 1419 N N . LYS B 1 24 ? -6.957 -1.683 -16.891 1 81.25 24 LYS B N 1
ATOM 1420 C CA . LYS B 1 24 ? -6.785 -0.278 -16.531 1 81.25 24 LYS B CA 1
ATOM 1421 C C . LYS B 1 24 ? -7.004 -0.065 -15.039 1 81.25 24 LYS B C 1
ATOM 1423 O O . LYS B 1 24 ? -7.473 0.997 -14.617 1 81.25 24 LYS B O 1
ATOM 1428 N N . GLY B 1 25 ? -6.652 -1.142 -14.258 1 93.31 25 GLY B N 1
ATOM 1429 C CA . GLY B 1 25 ? -6.77 -1.017 -12.812 1 93.31 25 GLY B CA 1
ATOM 1430 C C . GLY B 1 25 ? -5.52 -0.451 -12.156 1 93.31 25 GLY B C 1
ATOM 1431 O O . GLY B 1 25 ? -4.668 0.127 -12.836 1 93.31 25 GLY B O 1
ATOM 1432 N N . TRP B 1 26 ? -5.395 -0.525 -10.875 1 96.81 26 TRP B N 1
ATOM 1433 C CA . TRP B 1 26 ? -4.457 0.194 -10.016 1 96.81 26 TRP B CA 1
ATOM 1434 C C . TRP B 1 26 ? -3.018 -0.17 -10.359 1 96.81 26 TRP B C 1
ATOM 1436 O O . TRP B 1 26 ? -2.146 0.702 -10.414 1 96.81 26 TRP B O 1
ATOM 1446 N N . VAL B 1 27 ? -2.734 -1.404 -10.664 1 96.31 27 VAL B N 1
ATOM 1447 C CA . VAL B 1 27 ? -1.35 -1.863 -10.719 1 96.31 27 VAL B CA 1
ATOM 1448 C C . VAL B 1 27 ? -0.812 -1.719 -12.141 1 96.31 27 VAL B C 1
ATOM 1450 O O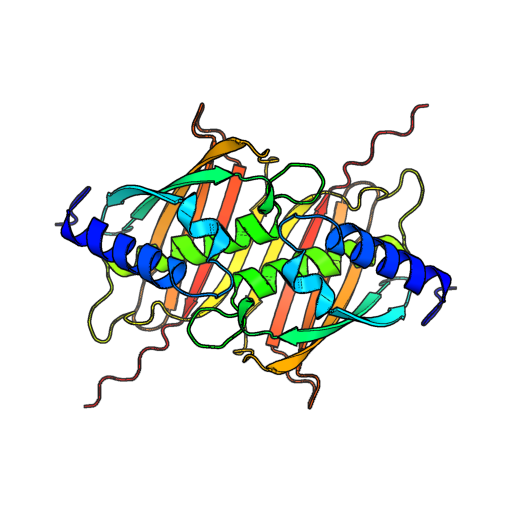 . VAL B 1 27 ? 0.352 -2.029 -12.406 1 96.31 27 VAL B O 1
ATOM 1453 N N . HIS B 1 28 ? -1.592 -1.219 -13.039 1 93.38 28 HIS B N 1
ATOM 1454 C CA . HIS B 1 28 ? -1.264 -1.259 -14.461 1 93.38 28 HIS B CA 1
ATOM 1455 C C . HIS B 1 28 ? 0.038 -0.52 -14.742 1 93.38 28 HIS B C 1
ATOM 1457 O O . HIS B 1 28 ? 0.851 -0.974 -15.555 1 93.38 28 HIS B O 1
ATOM 1463 N N . SER B 1 29 ? 0.266 0.531 -14.109 1 91.44 29 SER B N 1
ATOM 1464 C CA . SER B 1 29 ? 1.407 1.381 -14.438 1 91.44 29 SER B CA 1
ATOM 1465 C C . SER B 1 29 ? 2.711 0.77 -13.938 1 91.44 29 SER B C 1
ATOM 1467 O O . SER B 1 29 ? 3.797 1.202 -14.336 1 91.44 29 SER B O 1
ATOM 1469 N N . LEU B 1 30 ? 2.621 -0.223 -13.055 1 96.88 30 LEU B N 1
ATOM 1470 C CA . LEU B 1 30 ? 3.814 -0.86 -12.508 1 96.88 30 LEU B CA 1
ATOM 1471 C C . LEU B 1 30 ? 4.305 -1.973 -13.43 1 96.88 30 LEU B C 1
ATOM 1473 O O . LEU B 1 30 ? 5.496 -2.289 -13.445 1 96.88 30 LEU B O 1
ATOM 1477 N N . ILE B 1 31 ? 3.438 -2.549 -14.219 1 97.38 31 ILE B N 1
ATOM 1478 C CA . ILE B 1 31 ? 3.627 -3.844 -14.859 1 97.38 31 ILE B CA 1
ATOM 1479 C C . ILE B 1 31 ? 4.762 -3.752 -15.883 1 97.38 31 ILE B C 1
ATOM 1481 O O . ILE B 1 31 ? 5.625 -4.633 -15.938 1 97.38 31 ILE B O 1
ATOM 1485 N N . PRO B 1 32 ? 4.848 -2.668 -16.656 1 96.75 32 PRO B N 1
ATOM 1486 C CA . PRO B 1 32 ? 5.898 -2.613 -17.672 1 96.75 32 PRO B CA 1
ATOM 1487 C C . PRO B 1 32 ? 7.305 -2.643 -17.078 1 96.75 32 PRO B C 1
ATOM 1489 O O . PRO B 1 32 ? 8.266 -2.967 -17.781 1 96.75 32 PRO B O 1
ATOM 1492 N N . ALA B 1 33 ? 7.453 -2.307 -15.797 1 98.44 33 ALA B N 1
ATOM 1493 C CA . ALA B 1 33 ? 8.766 -2.217 -15.164 1 98.44 33 ALA B CA 1
ATOM 1494 C C . ALA B 1 33 ? 9.109 -3.506 -14.43 1 98.44 33 ALA B C 1
ATOM 1496 O O . ALA B 1 33 ? 10.148 -3.592 -13.758 1 98.44 33 ALA B O 1
ATOM 1497 N N . ILE B 1 34 ? 8.258 -4.539 -14.5 1 98.75 34 ILE B N 1
ATOM 1498 C CA . ILE B 1 34 ? 8.43 -5.793 -13.781 1 98.75 34 ILE B CA 1
ATOM 1499 C C . ILE B 1 34 ? 8.914 -6.883 -14.734 1 98.75 34 ILE B C 1
ATOM 1501 O O . ILE B 1 34 ? 8.367 -7.031 -15.836 1 98.75 34 ILE B O 1
ATOM 1505 N N . LYS B 1 35 ? 9.906 -7.617 -14.344 1 98.69 35 LYS B N 1
ATOM 1506 C CA . LYS B 1 35 ? 10.359 -8.805 -15.062 1 98.69 35 LYS B CA 1
ATOM 1507 C C . LYS B 1 35 ? 10.484 -10 -14.133 1 98.69 35 LYS B C 1
ATOM 1509 O O . LYS B 1 35 ? 10.953 -9.867 -13 1 98.69 35 LYS B O 1
ATOM 1514 N N . ILE B 1 36 ? 10.086 -11.156 -14.648 1 98.81 36 ILE B N 1
ATOM 1515 C CA . ILE B 1 36 ? 10.297 -12.391 -13.891 1 98.81 36 ILE B CA 1
ATOM 1516 C C . ILE B 1 36 ? 11.766 -12.805 -13.977 1 98.81 36 ILE B C 1
ATOM 1518 O O . ILE B 1 36 ? 12.32 -12.914 -15.07 1 98.81 36 ILE B O 1
ATOM 1522 N N . VAL B 1 37 ? 12.375 -13 -12.828 1 98.75 37 VAL B N 1
ATOM 1523 C CA . VAL B 1 37 ? 13.773 -13.414 -12.789 1 98.75 37 VAL B CA 1
ATOM 1524 C C . VAL B 1 37 ? 13.852 -14.93 -12.617 1 98.75 37 VAL B C 1
ATOM 1526 O O . VAL B 1 37 ? 14.641 -15.594 -13.297 1 98.75 37 VAL B O 1
ATOM 1529 N N . SER B 1 38 ? 13.055 -15.477 -11.711 1 98.44 38 SER B N 1
ATOM 1530 C CA . SER B 1 38 ? 13.086 -16.922 -11.477 1 98.44 38 SER B CA 1
ATOM 1531 C C . SER B 1 38 ? 11.828 -17.391 -10.75 1 98.44 38 SER B C 1
ATOM 1533 O O . SER B 1 38 ? 11.125 -16.578 -10.125 1 98.44 38 SER B O 1
ATOM 1535 N N . THR B 1 39 ? 11.539 -18.641 -10.945 1 98.56 39 THR B N 1
ATOM 1536 C CA . THR B 1 39 ? 10.492 -19.328 -10.195 1 98.56 39 THR B CA 1
ATOM 1537 C C . THR B 1 39 ? 11.031 -20.594 -9.547 1 98.56 39 THR B C 1
ATOM 1539 O O . THR B 1 39 ? 11.953 -21.234 -10.07 1 98.56 39 THR B O 1
ATOM 1542 N N . ASP B 1 40 ? 10.578 -20.875 -8.383 1 98.31 40 ASP B N 1
ATOM 1543 C CA . ASP B 1 40 ? 10.883 -22.109 -7.656 1 98.31 40 ASP B CA 1
ATOM 1544 C C . ASP B 1 40 ? 9.625 -22.688 -7.012 1 98.31 40 ASP B C 1
ATOM 1546 O O . ASP B 1 40 ? 9.148 -22.188 -5.996 1 98.31 40 ASP B O 1
ATOM 1550 N N . SER B 1 41 ? 9.062 -23.781 -7.562 1 97.19 41 SER B N 1
ATOM 1551 C CA . SER B 1 41 ? 7.824 -24.344 -7.051 1 97.19 41 SER B CA 1
ATOM 1552 C C . SER B 1 41 ? 8.102 -25.469 -6.062 1 97.19 41 SER B C 1
ATOM 1554 O O . SER B 1 41 ? 7.199 -26.234 -5.719 1 97.19 41 SER B O 1
ATOM 1556 N N . THR B 1 42 ? 9.352 -25.547 -5.648 1 95.56 42 THR B N 1
ATOM 1557 C CA . THR B 1 42 ? 9.703 -26.578 -4.684 1 95.56 42 THR B CA 1
ATOM 1558 C C . THR B 1 42 ? 9.047 -26.312 -3.334 1 95.56 42 THR B C 1
ATOM 1560 O O . THR B 1 42 ? 9.008 -25.156 -2.875 1 95.56 42 THR B O 1
ATOM 1563 N N . LEU B 1 43 ? 8.531 -27.469 -2.74 1 93.5 43 LEU B N 1
ATOM 1564 C CA . LEU B 1 43 ? 7.941 -27.375 -1.406 1 93.5 43 LEU B CA 1
ATOM 1565 C C . LEU B 1 43 ? 9.031 -27.344 -0.337 1 93.5 43 LEU B C 1
ATOM 1567 O O . LEU B 1 43 ? 10.148 -27.812 -0.568 1 93.5 43 LEU B O 1
ATOM 1571 N N . PRO B 1 44 ? 8.875 -26.688 0.744 1 96 44 PRO B N 1
ATOM 1572 C CA . PRO B 1 44 ? 7.59 -26.234 1.278 1 96 44 PRO B CA 1
ATOM 1573 C C . PRO B 1 44 ? 7.305 -24.766 0.945 1 96 44 PRO B C 1
ATOM 1575 O O . PRO B 1 44 ? 6.207 -24.266 1.21 1 96 44 PRO B O 1
ATOM 1578 N N . HIS B 1 45 ? 8.219 -23.969 0.343 1 98 45 HIS B N 1
ATOM 1579 C CA . HIS B 1 45 ? 8.047 -22.531 0.176 1 98 45 HIS B CA 1
ATOM 1580 C C . HIS B 1 45 ? 8.211 -22.125 -1.285 1 98 45 HIS B C 1
ATOM 1582 O O . HIS B 1 45 ? 9.188 -21.469 -1.649 1 98 45 HIS B O 1
ATOM 1588 N N . PRO B 1 46 ? 7.27 -22.438 -2.189 1 98.44 46 PRO B N 1
ATOM 1589 C CA . PRO B 1 46 ? 7.348 -21.938 -3.566 1 98.44 46 PRO B CA 1
ATOM 1590 C C . PRO B 1 46 ? 7.574 -20.422 -3.639 1 98.44 46 PRO B C 1
ATOM 1592 O O . PRO B 1 46 ? 7.078 -19.688 -2.787 1 98.44 46 PRO B O 1
ATOM 1595 N N . SER B 1 47 ? 8.344 -20.047 -4.66 1 98.81 47 SER B N 1
ATOM 1596 C CA . SER B 1 47 ? 8.719 -18.641 -4.684 1 98.81 47 SER B CA 1
ATOM 1597 C C . SER B 1 47 ? 8.93 -18.141 -6.109 1 98.81 47 SER B C 1
ATOM 1599 O O . SER B 1 47 ? 9.125 -18.953 -7.027 1 98.81 47 SER B O 1
ATOM 1601 N N . VAL B 1 48 ? 8.766 -16.875 -6.281 1 98.88 48 VAL B N 1
ATOM 1602 C CA . VAL B 1 48 ? 9.086 -16.156 -7.508 1 98.88 48 VAL B CA 1
ATOM 1603 C C . VAL B 1 48 ? 9.969 -14.961 -7.184 1 98.88 48 VAL B C 1
ATOM 1605 O O . VAL B 1 48 ? 9.734 -14.258 -6.199 1 98.88 48 VAL B O 1
ATOM 1608 N N . THR B 1 49 ? 10.969 -14.711 -7.965 1 98.94 49 THR B N 1
ATOM 1609 C CA . THR B 1 49 ? 11.766 -13.492 -7.887 1 98.94 49 THR B CA 1
ATOM 1610 C C . THR B 1 49 ? 11.539 -12.617 -9.117 1 98.94 49 THR B C 1
ATOM 1612 O O . THR B 1 49 ? 11.555 -13.117 -10.25 1 98.94 49 THR B O 1
ATOM 1615 N N . PHE B 1 50 ? 11.336 -11.391 -8.859 1 98.94 50 PHE B N 1
ATOM 1616 C CA . PHE B 1 50 ? 11.141 -10.398 -9.906 1 98.94 50 PHE B CA 1
ATOM 1617 C C . PHE B 1 50 ? 12.234 -9.344 -9.867 1 98.94 50 PHE B C 1
ATOM 1619 O O . PHE B 1 50 ? 12.844 -9.109 -8.82 1 98.94 50 PHE B O 1
ATOM 1626 N N . SER B 1 51 ? 12.5 -8.734 -10.984 1 98.94 51 SER B N 1
ATOM 1627 C CA . SER B 1 51 ? 13.219 -7.465 -11.023 1 98.94 51 SER B CA 1
ATOM 1628 C C . SER B 1 51 ? 12.273 -6.309 -11.336 1 98.94 51 SER B C 1
ATOM 1630 O O . SER B 1 51 ? 11.258 -6.488 -12.016 1 98.94 51 SER B O 1
ATOM 1632 N N . PHE B 1 52 ? 12.578 -5.18 -10.797 1 98.94 52 PHE B N 1
ATOM 1633 C CA . PHE B 1 52 ? 11.766 -3.977 -10.953 1 98.94 52 PHE B CA 1
ATOM 1634 C C . PHE B 1 52 ? 12.648 -2.732 -10.977 1 98.94 52 PHE B C 1
ATOM 1636 O O . PHE B 1 52 ? 13.516 -2.566 -10.117 1 98.94 52 PHE B O 1
ATOM 1643 N N . ILE B 1 53 ? 12.445 -1.907 -11.938 1 98.88 53 ILE B N 1
ATOM 1644 C CA . ILE B 1 53 ? 13.133 -0.622 -11.992 1 98.88 53 ILE B CA 1
ATOM 1645 C C . ILE B 1 53 ? 12.164 0.499 -11.633 1 98.88 53 ILE B C 1
ATOM 1647 O O . ILE B 1 53 ? 11.125 0.66 -12.281 1 98.88 53 ILE B O 1
ATOM 1651 N N . VAL B 1 54 ? 12.531 1.236 -10.625 1 98.62 54 VAL B N 1
ATOM 1652 C CA . VAL B 1 54 ? 11.672 2.318 -10.156 1 98.62 54 VAL B CA 1
ATOM 1653 C C . VAL B 1 54 ? 11.617 3.428 -11.203 1 98.62 54 VAL B C 1
ATOM 1655 O O . VAL B 1 54 ? 12.648 3.949 -11.617 1 98.62 54 VAL B O 1
ATOM 1658 N N . GLN B 1 55 ? 10.383 3.754 -11.656 1 97.62 55 GLN B N 1
ATOM 1659 C CA . GLN B 1 55 ? 10.18 4.863 -12.578 1 97.62 55 GLN B CA 1
ATOM 1660 C C . GLN B 1 55 ? 9.742 6.125 -11.836 1 97.62 55 GLN B C 1
ATOM 1662 O O . GLN B 1 55 ? 9.328 6.055 -10.68 1 97.62 55 GLN B O 1
ATOM 1667 N N . ASP B 1 56 ? 9.812 7.238 -12.484 1 96.06 56 ASP B N 1
ATOM 1668 C CA . ASP B 1 56 ? 9.453 8.516 -11.867 1 96.06 56 ASP B CA 1
ATOM 1669 C C . ASP B 1 56 ? 8.008 8.508 -11.375 1 96.06 56 ASP B C 1
ATOM 1671 O O . ASP B 1 56 ? 7.703 9.07 -10.32 1 96.06 56 ASP B O 1
ATOM 1675 N N . GLU B 1 57 ? 7.152 7.875 -12.086 1 95.81 57 GLU B N 1
ATOM 1676 C CA . GLU B 1 57 ? 5.73 7.895 -11.75 1 95.81 57 GLU B CA 1
ATOM 1677 C C . GLU B 1 57 ? 5.445 7.074 -10.5 1 95.81 57 GLU B C 1
ATOM 1679 O O . GLU B 1 57 ? 4.344 7.137 -9.945 1 95.81 57 GLU B O 1
ATOM 1684 N N . HIS B 1 58 ? 6.438 6.285 -10.047 1 97.62 58 HIS B N 1
ATOM 1685 C CA . HIS B 1 58 ? 6.266 5.445 -8.867 1 97.62 58 HIS B CA 1
ATOM 1686 C C . HIS B 1 58 ? 6.68 6.188 -7.598 1 97.62 58 HIS B C 1
ATOM 1688 O O . HIS B 1 58 ? 6.605 5.637 -6.496 1 97.62 58 HIS B O 1
ATOM 1694 N N . THR B 1 59 ? 7.109 7.438 -7.672 1 96.44 59 THR B N 1
ATOM 1695 C CA . THR B 1 59 ? 7.875 8.047 -6.59 1 96.44 59 THR B CA 1
ATOM 1696 C C . THR B 1 59 ? 6.973 8.891 -5.695 1 96.44 59 THR B C 1
ATOM 1698 O O . THR B 1 59 ? 5.812 9.133 -6.031 1 96.44 59 THR B O 1
ATOM 1701 N N . ASN B 1 60 ? 7.52 9.367 -4.516 1 91.5 60 ASN B N 1
ATOM 1702 C CA . ASN B 1 60 ? 6.801 10.047 -3.441 1 91.5 60 ASN B CA 1
ATOM 1703 C C . ASN B 1 60 ? 6.984 11.555 -3.506 1 91.5 60 ASN B C 1
ATOM 1705 O O . ASN B 1 60 ? 6.801 12.25 -2.506 1 91.5 60 ASN B O 1
ATOM 1709 N N . GLY B 1 61 ? 7.344 12.094 -4.555 1 84.94 61 GLY B N 1
ATOM 1710 C CA . GLY B 1 61 ? 7.59 13.523 -4.652 1 84.94 61 GLY B CA 1
ATOM 1711 C C . GLY B 1 61 ? 9.016 13.914 -4.285 1 84.94 61 GLY B C 1
ATOM 1712 O O . GLY B 1 61 ? 9.469 15.008 -4.609 1 84.94 61 GLY B O 1
ATOM 1713 N N . MET B 1 62 ? 9.719 12.992 -3.553 1 87.19 62 MET B N 1
ATOM 1714 C CA . MET B 1 62 ? 11.109 13.234 -3.182 1 87.19 62 MET B CA 1
ATOM 1715 C C . MET B 1 62 ? 12.047 12.367 -4.008 1 87.19 62 MET B C 1
ATOM 1717 O O . MET B 1 62 ? 13.195 12.148 -3.621 1 87.19 62 MET B O 1
ATOM 1721 N N . GLY B 1 63 ? 11.5 11.719 -5.016 1 94.06 63 GLY B N 1
ATOM 1722 C CA . GLY B 1 63 ? 12.328 10.977 -5.957 1 94.06 63 GLY B CA 1
ATOM 1723 C C . GLY B 1 63 ? 12.555 9.539 -5.539 1 94.06 63 GLY B C 1
ATOM 1724 O O . GLY B 1 63 ? 13.336 8.82 -6.172 1 94.06 63 GLY B O 1
ATOM 1725 N N . ASN B 1 64 ? 11.984 9.148 -4.457 1 97.31 64 ASN B N 1
ATOM 1726 C CA . ASN B 1 64 ? 12.062 7.758 -4.012 1 97.31 64 ASN B CA 1
ATOM 1727 C C . ASN B 1 64 ? 10.75 7.02 -4.242 1 97.31 64 ASN B C 1
ATOM 1729 O O . ASN B 1 64 ? 9.688 7.641 -4.324 1 97.31 64 ASN B O 1
ATOM 1733 N N . LEU B 1 65 ? 10.875 5.707 -4.34 1 98.56 65 LEU B N 1
ATOM 1734 C CA . LEU B 1 65 ? 9.68 4.883 -4.426 1 98.56 65 LEU B CA 1
ATOM 1735 C C . LEU B 1 65 ? 8.703 5.223 -3.299 1 98.56 65 LEU B C 1
ATOM 1737 O O . LEU B 1 65 ? 9.078 5.211 -2.125 1 98.56 65 LEU B O 1
ATOM 1741 N N . HIS B 1 66 ? 7.523 5.574 -3.652 1 98.44 66 HIS B N 1
ATOM 1742 C CA . HIS B 1 66 ? 6.496 5.871 -2.662 1 98.44 66 HIS B CA 1
ATOM 1743 C C . HIS B 1 66 ? 6.203 4.656 -1.787 1 98.44 66 HIS B C 1
ATOM 1745 O O . HIS B 1 66 ? 6.137 3.531 -2.283 1 98.44 66 HIS B O 1
ATOM 1751 N N . GLY B 1 67 ? 5.941 4.859 -0.522 1 98.25 67 GLY B N 1
ATOM 1752 C CA . GLY B 1 67 ? 5.586 3.768 0.369 1 98.25 67 GLY B CA 1
ATOM 1753 C C . GLY B 1 67 ? 4.383 2.975 -0.105 1 98.25 67 GLY B C 1
ATOM 1754 O O . GLY B 1 67 ? 4.359 1.747 0.001 1 98.25 67 GLY B O 1
ATOM 1755 N N . GLY B 1 68 ? 3.383 3.646 -0.579 1 98.44 68 GLY B N 1
ATOM 1756 C CA . GLY B 1 68 ? 2.215 2.994 -1.151 1 98.44 68 GLY B CA 1
ATOM 1757 C C . GLY B 1 68 ? 2.529 2.201 -2.404 1 98.44 68 GLY B C 1
ATOM 1758 O O . GLY B 1 68 ? 1.899 1.176 -2.672 1 98.44 68 GLY B O 1
ATOM 1759 N N . ALA B 1 69 ? 3.443 2.686 -3.223 1 98.62 69 ALA B N 1
ATOM 1760 C CA . ALA B 1 69 ? 3.873 1.938 -4.402 1 98.62 69 ALA B CA 1
ATOM 1761 C C . ALA B 1 69 ? 4.582 0.646 -4.004 1 98.62 69 ALA B C 1
ATOM 1763 O O . ALA B 1 69 ? 4.328 -0.413 -4.582 1 98.62 69 ALA B O 1
ATOM 1764 N N . ALA B 1 70 ? 5.477 0.756 -3.025 1 98.88 70 ALA B N 1
ATOM 1765 C CA . ALA B 1 70 ? 6.145 -0.438 -2.516 1 98.88 70 ALA B CA 1
ATOM 1766 C C . ALA B 1 70 ? 5.129 -1.443 -1.973 1 98.88 70 ALA B C 1
ATOM 1768 O O . ALA B 1 70 ? 5.219 -2.639 -2.26 1 98.88 70 ALA B O 1
ATOM 1769 N N . ALA B 1 71 ? 4.156 -0.945 -1.196 1 98.94 71 ALA B N 1
ATOM 1770 C CA . ALA B 1 71 ? 3.104 -1.813 -0.676 1 98.94 71 ALA B CA 1
ATOM 1771 C C . ALA B 1 71 ? 2.322 -2.469 -1.812 1 98.94 71 ALA B C 1
ATOM 1773 O O . ALA B 1 71 ? 1.982 -3.652 -1.736 1 98.94 71 ALA B O 1
ATOM 1774 N N . THR B 1 72 ? 2.018 -1.702 -2.855 1 98.75 72 THR B N 1
ATOM 1775 C CA . THR B 1 72 ? 1.285 -2.221 -4.004 1 98.75 72 THR B CA 1
ATOM 1776 C C . THR B 1 72 ? 2.084 -3.314 -4.707 1 98.75 72 THR B C 1
ATOM 1778 O O . THR B 1 72 ? 1.541 -4.371 -5.039 1 98.75 72 THR B O 1
ATOM 1781 N N . LEU B 1 73 ? 3.371 -3.043 -4.926 1 98.75 73 LEU B N 1
ATOM 1782 C CA . LEU B 1 73 ? 4.246 -4.031 -5.547 1 98.75 73 LEU B CA 1
ATOM 1783 C C . LEU B 1 73 ? 4.246 -5.332 -4.754 1 98.75 73 LEU B C 1
ATOM 1785 O O . LEU B 1 73 ? 4.055 -6.41 -5.32 1 98.75 73 LEU B O 1
ATOM 1789 N N . LEU B 1 74 ? 4.453 -5.188 -3.469 1 98.94 74 LEU B N 1
ATOM 1790 C CA . LEU B 1 74 ? 4.539 -6.355 -2.598 1 98.94 74 LEU B CA 1
ATOM 1791 C C . LEU B 1 74 ? 3.205 -7.094 -2.545 1 98.94 74 LEU B C 1
ATOM 1793 O O . LEU B 1 74 ? 3.17 -8.32 -2.602 1 98.94 74 LEU B O 1
ATOM 1797 N N . ASP B 1 75 ? 2.078 -6.363 -2.445 1 98.88 75 ASP B N 1
ATOM 1798 C CA . ASP B 1 75 ? 0.741 -6.945 -2.482 1 98.88 75 ASP B CA 1
ATOM 1799 C C . ASP B 1 75 ? 0.539 -7.777 -3.746 1 98.88 75 ASP B C 1
ATOM 1801 O O . ASP B 1 75 ? 0.182 -8.953 -3.67 1 98.88 75 ASP B O 1
ATOM 1805 N N . PHE B 1 76 ? 0.851 -7.195 -4.848 1 98.56 76 PHE B N 1
ATOM 1806 C CA . PHE B 1 76 ? 0.557 -7.801 -6.145 1 98.56 76 PHE B CA 1
ATOM 1807 C C . PHE B 1 76 ? 1.476 -8.984 -6.406 1 98.56 76 PHE B C 1
ATOM 1809 O O . PHE B 1 76 ? 1.008 -10.078 -6.742 1 98.56 76 PHE B O 1
ATOM 1816 N N . LEU B 1 77 ? 2.738 -8.82 -6.176 1 98.88 77 LEU B N 1
ATOM 1817 C CA . LEU B 1 77 ? 3.699 -9.836 -6.594 1 98.88 77 LEU B CA 1
ATOM 1818 C C . LEU B 1 77 ? 3.68 -11.031 -5.645 1 98.88 77 LEU B C 1
ATOM 1820 O O . LEU B 1 77 ? 3.875 -12.172 -6.07 1 98.88 77 LEU B O 1
ATOM 1824 N N . THR B 1 78 ? 3.469 -10.789 -4.316 1 98.88 78 THR B N 1
ATOM 1825 C CA . THR B 1 78 ? 3.279 -11.945 -3.443 1 98.88 78 THR B CA 1
ATOM 1826 C C . THR B 1 78 ? 2.033 -12.727 -3.842 1 98.88 78 THR B C 1
ATOM 1828 O O . THR B 1 78 ? 2.025 -13.961 -3.789 1 98.88 78 THR B O 1
ATOM 1831 N N . SER B 1 79 ? 0.988 -12.039 -4.238 1 98.38 79 SER B N 1
ATOM 1832 C CA . SER B 1 79 ? -0.23 -12.711 -4.676 1 98.38 79 SER B CA 1
ATOM 1833 C C . SER B 1 79 ? 0.029 -13.57 -5.906 1 98.38 79 SER B C 1
ATOM 1835 O O . SER B 1 79 ? -0.474 -14.695 -6.004 1 98.38 79 SER B O 1
ATOM 1837 N N . THR B 1 80 ? 0.846 -13.086 -6.879 1 97.81 80 THR B N 1
ATOM 1838 C CA . THR B 1 80 ? 1.107 -13.836 -8.102 1 97.81 80 THR B CA 1
ATOM 1839 C C . THR B 1 80 ? 1.863 -15.125 -7.797 1 97.81 80 THR B C 1
ATOM 1841 O O . THR B 1 80 ? 1.774 -16.094 -8.555 1 97.81 80 THR B O 1
ATOM 1844 N N . ALA B 1 81 ? 2.637 -15.156 -6.699 1 98.25 81 ALA B N 1
ATOM 1845 C CA . ALA B 1 81 ? 3.361 -16.375 -6.316 1 98.25 81 ALA B CA 1
ATOM 1846 C C . ALA B 1 81 ? 2.4 -17.531 -6.07 1 98.25 81 ALA B C 1
ATOM 1848 O O . ALA B 1 81 ? 2.779 -18.703 -6.203 1 98.25 81 ALA B O 1
ATOM 1849 N N . LEU B 1 82 ? 1.146 -17.219 -5.734 1 98.25 82 LEU B N 1
ATOM 1850 C CA . LEU B 1 82 ? 0.143 -18.234 -5.488 1 98.25 82 LEU B CA 1
ATOM 1851 C C . LEU B 1 82 ? -0.168 -19.016 -6.77 1 98.25 82 LEU B C 1
ATOM 1853 O O . LEU B 1 82 ? -0.721 -20.109 -6.715 1 98.25 82 LEU B O 1
ATOM 1857 N N . SER B 1 83 ? 0.16 -18.438 -7.926 1 97.38 83 SER B N 1
ATOM 1858 C CA . SER B 1 83 ? -0.1 -19.109 -9.195 1 97.38 83 SER B CA 1
ATOM 1859 C C . SER B 1 83 ? 0.689 -20.406 -9.297 1 97.38 83 SER B C 1
ATOM 1861 O O . SER B 1 83 ? 0.338 -21.297 -10.078 1 97.38 83 SER B O 1
ATOM 1863 N N . LEU B 1 84 ? 1.759 -20.516 -8.523 1 97.5 84 LEU B N 1
ATOM 1864 C CA . LEU B 1 84 ? 2.609 -21.703 -8.555 1 97.5 84 LEU B CA 1
ATOM 1865 C C . LEU B 1 84 ? 1.888 -22.906 -7.957 1 97.5 84 LEU B C 1
ATOM 1867 O O . LEU B 1 84 ? 2.262 -24.047 -8.219 1 97.5 84 LEU B O 1
ATOM 1871 N N . VAL B 1 85 ? 0.863 -22.656 -7.148 1 96.69 85 VAL B N 1
ATOM 1872 C CA . VAL B 1 85 ? 0.197 -23.766 -6.477 1 96.69 85 VAL B CA 1
ATOM 1873 C C . VAL B 1 85 ? -1.284 -23.781 -6.852 1 96.69 85 VAL B C 1
ATOM 1875 O O . VAL B 1 85 ? -2.014 -24.703 -6.48 1 96.69 85 VAL B O 1
ATOM 1878 N N . SER B 1 86 ? -1.725 -22.766 -7.578 1 96.19 86 SER B N 1
ATOM 1879 C CA . SER B 1 86 ? -3.141 -22.641 -7.902 1 96.19 86 SER B CA 1
ATOM 1880 C C . SER B 1 86 ? -3.602 -23.734 -8.844 1 96.19 86 SER B C 1
ATOM 1882 O O . SER B 1 86 ? -2.834 -24.203 -9.695 1 96.19 86 SER B O 1
ATOM 1884 N N . LYS B 1 87 ? -4.766 -24.172 -8.711 1 93.06 87 LYS B N 1
ATOM 1885 C CA . LYS B 1 87 ? -5.473 -25.125 -9.562 1 93.06 87 LYS B CA 1
ATOM 1886 C C . LYS B 1 87 ? -6.984 -24.953 -9.445 1 93.06 87 LYS B C 1
ATOM 1888 O O . LYS B 1 87 ? -7.461 -24.203 -8.586 1 9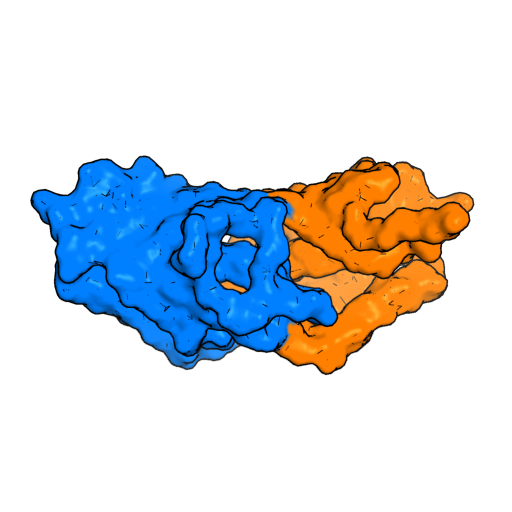3.06 87 LYS B O 1
ATOM 1893 N N . PRO B 1 88 ? -7.688 -25.469 -10.383 1 90.25 88 PRO B N 1
ATOM 1894 C CA . PRO B 1 88 ? -9.141 -25.312 -10.258 1 90.25 88 PRO B CA 1
ATOM 1895 C C . PRO B 1 88 ? -9.656 -25.641 -8.859 1 90.25 88 PRO B C 1
ATOM 1897 O O . PRO B 1 88 ? -9.391 -26.719 -8.336 1 90.25 88 PRO B O 1
ATOM 1900 N N . GLY B 1 89 ? -10.281 -24.734 -8.211 1 88.94 89 GLY B N 1
ATOM 1901 C CA . GLY B 1 89 ? -10.852 -24.906 -6.887 1 88.94 89 GLY B CA 1
ATOM 1902 C C . GLY B 1 89 ? -9.875 -24.609 -5.766 1 88.94 89 GLY B C 1
ATOM 1903 O O . GLY B 1 89 ? -10.172 -24.859 -4.594 1 88.94 89 GLY B O 1
ATOM 1904 N N . PHE B 1 90 ? -8.727 -24.312 -6.102 1 96.12 90 PHE B N 1
ATOM 1905 C CA . PHE B 1 90 ? -7.699 -24.016 -5.109 1 96.12 90 PHE B CA 1
ATOM 1906 C C . PHE B 1 90 ? -6.93 -22.766 -5.484 1 96.12 90 PHE B C 1
ATOM 1908 O O . PHE B 1 90 ? -6.004 -22.812 -6.297 1 96.12 90 PHE B O 1
ATOM 1915 N N . TRP B 1 91 ? -7.285 -21.656 -4.855 1 96.75 91 TRP B N 1
ATOM 1916 C CA . TRP B 1 91 ? -6.664 -20.344 -5.023 1 96.75 91 TRP B CA 1
ATOM 1917 C C . TRP B 1 91 ? -6.656 -19.938 -6.492 1 96.75 91 TRP B C 1
ATOM 1919 O O . TRP B 1 91 ? -5.68 -19.359 -6.98 1 96.75 91 TRP B O 1
ATOM 1929 N N . GLN B 1 92 ? -7.773 -20.203 -7.211 1 93.81 92 GLN B N 1
ATOM 1930 C CA . GLN B 1 92 ? -7.902 -19.891 -8.633 1 93.81 92 GLN B CA 1
ATOM 1931 C C . GLN B 1 92 ? -8.039 -18.391 -8.852 1 93.81 92 GLN B C 1
ATOM 1933 O O . GLN B 1 92 ? -7.562 -17.859 -9.859 1 93.81 92 GLN B O 1
ATOM 1938 N N . MET B 1 93 ? -8.625 -17.719 -7.934 1 91.69 93 MET B N 1
ATOM 1939 C CA . MET B 1 93 ? -8.852 -16.281 -8.07 1 91.69 93 MET B CA 1
ATOM 1940 C C . MET B 1 93 ? -7.82 -15.492 -7.266 1 91.69 93 MET B C 1
ATOM 1942 O O . MET B 1 93 ? -7.973 -14.289 -7.07 1 91.69 93 MET B O 1
ATOM 1946 N N . MET B 1 94 ? -6.801 -16.094 -6.688 1 93.88 94 MET B N 1
ATOM 1947 C CA . MET B 1 94 ? -5.648 -15.523 -5.992 1 93.88 94 MET B CA 1
ATOM 1948 C C . MET B 1 94 ? -6.066 -14.914 -4.66 1 93.88 94 MET B C 1
ATOM 1950 O O . MET B 1 94 ? -5.246 -14.312 -3.963 1 93.88 94 MET B O 1
ATOM 1954 N N . GLY B 1 95 ? -7.352 -14.969 -4.305 1 96.19 95 GLY B N 1
ATOM 1955 C CA . GLY B 1 95 ? -7.82 -14.562 -2.988 1 96.19 95 GLY B CA 1
ATOM 1956 C C . GLY B 1 95 ? -7.828 -13.055 -2.801 1 96.19 95 GLY B C 1
ATOM 1957 O O . GLY B 1 95 ? -7.688 -12.305 -3.768 1 96.19 95 GLY B O 1
ATOM 1958 N N . VAL B 1 96 ? -8.141 -12.648 -1.525 1 97.31 96 VAL B N 1
ATOM 1959 C CA . VAL B 1 96 ? -8.172 -11.242 -1.141 1 97.31 96 VAL B CA 1
ATOM 1960 C C . VAL B 1 96 ? -7.293 -11.023 0.092 1 97.31 96 VAL B C 1
ATOM 1962 O O . VAL B 1 96 ? -7.156 -11.914 0.93 1 97.31 96 VAL B O 1
ATOM 1965 N N . SER B 1 97 ? -6.695 -9.883 0.165 1 98.56 97 SER B N 1
ATOM 1966 C CA . SER B 1 97 ? -5.824 -9.555 1.287 1 98.56 97 SER B CA 1
ATOM 1967 C C . SER B 1 97 ? -6.613 -9.438 2.586 1 98.56 97 SER B C 1
ATOM 1969 O O . SER B 1 97 ? -7.699 -8.852 2.607 1 98.56 97 SER B O 1
ATOM 1971 N N . ARG B 1 98 ? -6.07 -10 3.605 1 98.81 98 ARG B N 1
ATOM 1972 C CA . ARG B 1 98 ? -6.555 -9.781 4.965 1 98.81 98 ARG B CA 1
ATOM 1973 C C . ARG B 1 98 ? -5.66 -8.805 5.719 1 98.81 98 ARG B C 1
ATOM 1975 O O . ARG B 1 98 ? -6.148 -7.934 6.434 1 98.81 98 ARG B O 1
ATOM 1982 N N . THR B 1 99 ? -4.375 -9.062 5.59 1 98.94 99 THR B N 1
ATOM 1983 C CA . THR B 1 99 ? -3.412 -8.117 6.148 1 98.94 99 THR B CA 1
ATOM 1984 C C . THR B 1 99 ? -2.223 -7.945 5.211 1 98.94 99 THR B C 1
ATOM 1986 O O . THR B 1 99 ? -1.839 -8.875 4.504 1 98.94 99 THR B O 1
ATOM 1989 N N . LEU B 1 100 ? -1.682 -6.812 5.145 1 98.94 100 LEU B N 1
ATOM 1990 C CA . LEU B 1 100 ? -0.417 -6.449 4.516 1 98.94 100 LEU B CA 1
ATOM 1991 C C . LEU B 1 100 ? 0.419 -5.574 5.441 1 98.94 100 LEU B C 1
ATOM 1993 O O . LEU B 1 100 ? 0.088 -4.406 5.668 1 98.94 100 LEU B O 1
ATOM 1997 N N . ASN B 1 101 ? 1.452 -6.176 5.988 1 98.94 101 ASN B N 1
ATOM 1998 C CA . ASN B 1 101 ? 2.359 -5.477 6.895 1 98.94 101 ASN B CA 1
ATOM 1999 C C . ASN B 1 101 ? 3.709 -5.203 6.234 1 98.94 101 ASN B C 1
ATOM 2001 O O . ASN B 1 101 ? 4.473 -6.133 5.965 1 98.94 101 ASN B O 1
ATOM 2005 N N . THR B 1 102 ? 3.996 -3.982 6.012 1 98.94 102 THR B N 1
ATOM 2006 C CA . THR B 1 102 ? 5.199 -3.592 5.285 1 98.94 102 THR B CA 1
ATOM 2007 C C . THR B 1 102 ? 6.168 -2.848 6.199 1 98.94 102 THR B C 1
ATOM 2009 O O . THR B 1 102 ? 5.754 -1.992 6.984 1 98.94 102 THR B O 1
ATOM 2012 N N . THR B 1 103 ? 7.406 -3.184 6.145 1 98.94 103 THR B N 1
ATOM 2013 C CA . THR B 1 103 ? 8.484 -2.5 6.844 1 98.94 103 THR B CA 1
ATOM 2014 C C . THR B 1 103 ? 9.461 -1.867 5.852 1 98.94 103 THR B C 1
ATOM 2016 O O . THR B 1 103 ? 9.977 -2.549 4.965 1 98.94 103 THR B O 1
ATOM 2019 N N . TYR B 1 104 ? 9.641 -0.599 6.004 1 98.88 104 TYR B N 1
ATOM 2020 C CA . TYR B 1 104 ? 10.5 0.177 5.117 1 98.88 104 TYR B CA 1
ATOM 2021 C C . TYR B 1 104 ? 11.836 0.479 5.785 1 98.88 104 TYR B C 1
ATOM 2023 O O . TYR B 1 104 ? 11.883 1.086 6.855 1 98.88 104 TYR B O 1
ATOM 2031 N N . MET B 1 105 ? 12.93 0.132 5.148 1 98.56 105 MET B N 1
ATOM 2032 C CA . MET B 1 105 ? 14.219 0.225 5.828 1 98.56 105 MET B CA 1
ATOM 2033 C C . MET B 1 105 ? 15.094 1.3 5.191 1 98.56 105 MET B C 1
ATOM 2035 O O . MET B 1 105 ? 15.844 1.983 5.883 1 98.56 105 MET B O 1
ATOM 2039 N N . ARG B 1 106 ? 15.023 1.423 3.842 1 98.38 106 ARG B N 1
ATOM 2040 C CA . ARG B 1 106 ? 15.859 2.383 3.131 1 98.38 106 ARG B CA 1
ATOM 2041 C C . ARG B 1 106 ? 15.117 2.982 1.942 1 98.38 106 ARG B C 1
ATOM 2043 O O . ARG B 1 106 ? 14.227 2.348 1.376 1 98.38 106 ARG B O 1
ATOM 2050 N N . PRO B 1 107 ? 15.477 4.23 1.602 1 98.19 107 PRO B N 1
ATOM 2051 C CA . PRO B 1 107 ? 14.875 4.797 0.394 1 98.19 107 PRO B CA 1
ATOM 2052 C C . PRO B 1 107 ? 15.258 4.035 -0.872 1 98.19 107 PRO B C 1
ATOM 2054 O O . PRO B 1 107 ? 16.328 3.414 -0.923 1 98.19 107 PRO B O 1
ATOM 2057 N N . ILE B 1 108 ? 14.398 4.012 -1.837 1 98.75 108 ILE B N 1
ATOM 2058 C CA . ILE B 1 108 ? 14.633 3.404 -3.143 1 98.75 108 ILE B CA 1
ATOM 2059 C C . ILE B 1 108 ? 14.469 4.453 -4.238 1 98.75 108 ILE B C 1
ATOM 2061 O O . ILE B 1 108 ? 13.352 4.699 -4.707 1 98.75 108 ILE B O 1
ATOM 2065 N N . PRO B 1 109 ? 15.516 5.043 -4.715 1 98.56 109 PRO B N 1
ATOM 2066 C CA . PRO B 1 109 ? 15.406 6.148 -5.672 1 98.56 109 PRO B CA 1
ATOM 2067 C C . PRO B 1 109 ? 14.945 5.691 -7.051 1 98.56 109 PRO B C 1
ATOM 2069 O O . PRO B 1 109 ? 15.164 4.539 -7.43 1 98.56 109 PRO B O 1
ATOM 2072 N N . ALA B 1 110 ? 14.328 6.633 -7.762 1 98.31 110 ALA B N 1
ATOM 2073 C CA . ALA B 1 110 ? 14.031 6.391 -9.172 1 98.31 110 ALA B CA 1
ATOM 2074 C C . ALA B 1 110 ? 15.289 5.957 -9.93 1 98.31 110 ALA B C 1
ATOM 2076 O O . ALA B 1 110 ? 16.375 6.465 -9.672 1 98.31 110 ALA B O 1
ATOM 2077 N N . GLY B 1 111 ? 15.094 5 -10.797 1 98.62 111 GLY B N 1
ATOM 2078 C CA . GLY B 1 111 ? 16.203 4.484 -11.578 1 98.62 111 GLY B CA 1
ATOM 2079 C C . GLY B 1 111 ? 16.859 3.262 -10.961 1 98.62 111 GLY B C 1
ATOM 2080 O O . GLY B 1 111 ? 17.578 2.525 -11.641 1 98.62 111 GLY B O 1
ATOM 2081 N N . MET B 1 112 ? 16.703 3.043 -9.727 1 98.75 112 MET B N 1
ATOM 2082 C CA . MET B 1 112 ? 17.281 1.868 -9.078 1 98.75 112 MET B CA 1
ATOM 2083 C C . MET B 1 112 ? 16.562 0.598 -9.508 1 98.75 112 MET B C 1
ATOM 2085 O O . MET B 1 112 ? 15.328 0.581 -9.602 1 98.75 112 MET B O 1
ATOM 2089 N N . GLU B 1 113 ? 17.281 -0.409 -9.797 1 98.88 113 GLU B N 1
ATOM 2090 C CA . GLU B 1 113 ? 16.734 -1.744 -10.016 1 98.88 113 GLU B CA 1
ATOM 2091 C C . GLU B 1 113 ? 16.781 -2.572 -8.734 1 98.88 113 GLU B C 1
ATOM 2093 O O . GLU B 1 113 ? 17.812 -2.641 -8.062 1 98.88 113 GLU B O 1
ATOM 2098 N N . VAL B 1 114 ? 15.656 -3.186 -8.438 1 98.94 114 VAL B N 1
ATOM 2099 C CA . VAL B 1 114 ? 15.562 -4.004 -7.23 1 98.94 114 VAL B CA 1
ATOM 2100 C C . VAL B 1 114 ? 15.109 -5.414 -7.598 1 98.94 114 VAL B C 1
ATOM 2102 O O . VAL B 1 114 ? 14.578 -5.641 -8.688 1 98.94 114 VAL B O 1
ATOM 2105 N N . LEU B 1 115 ? 15.445 -6.359 -6.715 1 98.94 115 LEU B N 1
ATOM 2106 C CA . LEU B 1 115 ? 14.906 -7.719 -6.758 1 98.94 115 LEU B CA 1
ATOM 2107 C C . LEU B 1 115 ? 13.836 -7.906 -5.691 1 98.94 115 LEU B C 1
ATOM 2109 O O . LEU B 1 115 ? 14.031 -7.543 -4.531 1 98.94 115 LEU B O 1
ATOM 2113 N N . ILE B 1 116 ? 12.727 -8.398 -6.113 1 98.94 116 ILE B N 1
ATOM 2114 C CA . ILE B 1 116 ? 11.602 -8.656 -5.223 1 98.94 116 ILE B CA 1
ATOM 2115 C C . ILE B 1 116 ? 11.359 -10.164 -5.129 1 98.94 116 ILE B C 1
ATOM 2117 O O . ILE B 1 116 ? 10.906 -10.789 -6.094 1 98.94 116 ILE B O 1
ATOM 2121 N N . HIS B 1 117 ? 11.711 -10.672 -3.977 1 98.94 117 HIS B N 1
ATOM 2122 C CA . HIS B 1 117 ? 11.508 -12.094 -3.723 1 98.94 117 HIS B CA 1
ATOM 2123 C C . HIS B 1 117 ? 10.203 -12.344 -2.977 1 98.94 117 HIS B C 1
ATOM 2125 O O . HIS B 1 117 ? 9.977 -11.773 -1.904 1 98.94 117 HIS B O 1
ATOM 2131 N N . CYS B 1 118 ? 9.352 -13.148 -3.555 1 98.94 118 CYS B N 1
ATOM 2132 C CA . CYS B 1 118 ? 8.039 -13.469 -3.004 1 98.94 118 CYS B CA 1
ATOM 2133 C C . CYS B 1 118 ? 7.902 -14.969 -2.748 1 98.94 118 CYS B C 1
ATOM 2135 O O . CYS B 1 118 ? 8.109 -15.773 -3.654 1 98.94 118 CYS B O 1
ATOM 2137 N N . GLU B 1 119 ? 7.473 -15.32 -1.556 1 98.88 119 GLU B N 1
ATOM 2138 C CA . GLU B 1 119 ? 7.395 -16.75 -1.239 1 98.88 119 GLU B CA 1
ATOM 2139 C C . GLU B 1 119 ? 6.125 -17.062 -0.459 1 98.88 119 GLU B C 1
ATOM 2141 O O . GLU B 1 119 ? 5.613 -16.234 0.283 1 98.88 119 GLU B O 1
ATOM 2146 N N . ILE B 1 120 ? 5.676 -18.281 -0.662 1 98.88 120 ILE B N 1
ATOM 2147 C CA . ILE B 1 120 ? 4.574 -18.844 0.113 1 98.88 120 ILE B CA 1
ATOM 2148 C C . ILE B 1 120 ? 5.113 -19.5 1.386 1 98.88 120 ILE B C 1
ATOM 2150 O O . ILE B 1 120 ? 5.859 -20.469 1.322 1 98.88 120 ILE B O 1
ATOM 2154 N N . LEU B 1 121 ? 4.734 -18.938 2.51 1 98.88 121 LEU B N 1
ATOM 2155 C CA . LEU B 1 121 ? 5.16 -19.5 3.781 1 98.88 121 LEU B CA 1
ATOM 2156 C C . LEU B 1 121 ? 4.266 -20.672 4.176 1 98.88 121 LEU B C 1
ATOM 2158 O O . LEU B 1 121 ? 4.754 -21.688 4.684 1 98.88 121 LEU B O 1
ATOM 2162 N N . GLN B 1 122 ? 3.053 -20.484 3.943 1 98.69 122 GLN B N 1
ATOM 2163 C CA . GLN B 1 122 ? 2.018 -21.469 4.227 1 98.69 122 GLN B CA 1
ATOM 2164 C C . GLN B 1 122 ? 0.771 -21.219 3.383 1 98.69 122 GLN B C 1
ATOM 2166 O O . GLN B 1 122 ? 0.384 -20.062 3.166 1 98.69 122 GLN B O 1
ATOM 2171 N N . VAL B 1 123 ? 0.171 -22.266 2.895 1 98.38 123 VAL B N 1
ATOM 2172 C CA . VAL B 1 123 ? -1.066 -22.141 2.131 1 98.38 123 VAL B CA 1
ATOM 2173 C C . VAL B 1 123 ? -1.993 -23.312 2.453 1 98.38 123 VAL B C 1
ATOM 2175 O O . VAL B 1 123 ? -1.596 -24.469 2.344 1 98.38 123 VAL B O 1
ATOM 2178 N N . GLY B 1 124 ? -3.1 -22.969 2.969 1 97.62 124 GLY B N 1
ATOM 2179 C CA . GLY B 1 124 ? -4.164 -23.938 3.193 1 97.62 124 GLY B CA 1
ATOM 2180 C C . GLY B 1 124 ? -5.367 -23.719 2.297 1 97.62 124 GLY B C 1
ATOM 2181 O O . GLY B 1 124 ? -5.27 -23.047 1.268 1 97.62 124 GLY B O 1
ATOM 2182 N N . LYS B 1 125 ? -6.445 -24.328 2.664 1 96.06 125 LYS B N 1
ATOM 2183 C CA . LYS B 1 125 ? -7.652 -24.25 1.846 1 96.06 125 LYS B CA 1
ATOM 2184 C C . LYS B 1 125 ? -8.227 -22.844 1.854 1 96.06 125 LYS B C 1
ATOM 2186 O O . LYS B 1 125 ? -8.703 -22.359 0.827 1 96.06 125 LYS B O 1
ATOM 2191 N N . ARG B 1 126 ? -8.078 -22.141 2.99 1 97.12 126 ARG B N 1
ATOM 2192 C CA . ARG B 1 126 ? -8.828 -20.891 3.139 1 97.12 126 ARG B CA 1
ATOM 2193 C C . ARG B 1 126 ? -7.883 -19.703 3.369 1 97.12 126 ARG B C 1
ATOM 2195 O O . ARG B 1 126 ? -8.227 -18.562 3.086 1 97.12 126 ARG B O 1
ATOM 2202 N N . LEU B 1 127 ? -6.738 -20.016 3.967 1 98.56 127 LEU B N 1
ATOM 2203 C CA . LEU B 1 127 ? -5.82 -18.953 4.332 1 98.56 127 LEU B CA 1
ATOM 2204 C C . LEU B 1 127 ? -4.414 -19.234 3.812 1 98.56 127 LEU B C 1
ATOM 2206 O O . LEU B 1 127 ? -4.031 -20.391 3.648 1 98.56 127 LEU B O 1
ATOM 2210 N N . CYS B 1 128 ? -3.693 -18.172 3.559 1 98.69 128 CYS B N 1
ATOM 2211 C CA . CYS B 1 128 ? -2.27 -18.328 3.275 1 98.69 128 CYS B CA 1
ATOM 2212 C C . CYS B 1 128 ? -1.466 -17.188 3.877 1 98.69 128 CYS B C 1
ATOM 2214 O O . CYS B 1 128 ? -2.021 -16.141 4.195 1 98.69 128 CYS B O 1
ATOM 2216 N N . ALA B 1 129 ? -0.236 -17.453 4.129 1 98.94 129 ALA B N 1
ATOM 2217 C CA . ALA B 1 129 ? 0.763 -16.484 4.555 1 98.94 129 ALA B CA 1
ATOM 2218 C C . ALA B 1 129 ? 1.885 -16.359 3.527 1 98.94 129 ALA B C 1
ATOM 2220 O O . ALA B 1 129 ? 2.484 -17.359 3.129 1 98.94 129 ALA B O 1
ATOM 2221 N N . LEU B 1 130 ? 2.094 -15.18 3.084 1 98.94 130 LEU B N 1
ATOM 2222 C CA . LEU B 1 130 ? 3.121 -14.883 2.094 1 98.94 130 LEU B CA 1
ATOM 2223 C C . LEU B 1 130 ? 4.133 -13.883 2.648 1 98.94 130 LEU B C 1
ATOM 2225 O O . LEU B 1 130 ? 3.826 -13.133 3.582 1 98.94 130 LEU B O 1
ATOM 2229 N N . ARG B 1 131 ? 5.277 -13.859 2.055 1 98.94 131 ARG B N 1
ATOM 2230 C CA . ARG B 1 131 ? 6.32 -12.906 2.424 1 98.94 131 ARG B CA 1
ATOM 2231 C C . ARG B 1 131 ? 6.98 -12.312 1.186 1 98.94 131 ARG B C 1
ATOM 2233 O O . ARG B 1 131 ? 7.211 -13.016 0.199 1 98.94 131 ARG B O 1
ATOM 2240 N N . GLY B 1 132 ? 7.246 -11.062 1.191 1 98.94 132 GLY B N 1
ATOM 2241 C CA . GLY B 1 132 ? 8.008 -10.359 0.173 1 98.94 132 GLY B CA 1
ATOM 2242 C C . GLY B 1 132 ? 9.234 -9.656 0.723 1 98.94 132 GLY B C 1
ATOM 2243 O O . GLY B 1 132 ? 9.203 -9.109 1.828 1 98.94 132 GLY B O 1
ATOM 2244 N N . THR B 1 133 ? 10.281 -9.695 -0.048 1 98.94 133 THR B N 1
ATOM 2245 C CA . THR B 1 133 ? 11.531 -9.008 0.284 1 98.94 133 THR B CA 1
ATOM 2246 C C . THR B 1 133 ? 12.062 -8.234 -0.92 1 98.94 133 THR B C 1
ATOM 2248 O O . THR B 1 133 ? 12.133 -8.773 -2.027 1 98.94 133 THR B O 1
ATOM 2251 N N . VAL B 1 134 ? 12.367 -7.004 -0.684 1 99 134 VAL B N 1
ATOM 2252 C CA . VAL B 1 134 ? 12.953 -6.152 -1.715 1 99 134 VAL B CA 1
ATOM 2253 C C . VAL B 1 134 ? 14.422 -5.887 -1.395 1 99 134 VAL B C 1
ATOM 2255 O O . VAL B 1 134 ? 14.75 -5.41 -0.305 1 99 134 VAL B O 1
ATOM 2258 N N . ARG B 1 135 ? 15.266 -6.207 -2.314 1 98.94 135 ARG B N 1
ATOM 2259 C CA . ARG B 1 135 ? 16.688 -5.957 -2.176 1 98.94 135 ARG B CA 1
ATOM 2260 C C . ARG B 1 135 ? 17.234 -5.164 -3.363 1 98.94 135 ARG B C 1
ATOM 2262 O O . ARG B 1 135 ? 16.75 -5.32 -4.488 1 98.94 135 ARG B O 1
ATOM 2269 N N . ARG B 1 136 ? 18.156 -4.359 -3.082 1 98.94 136 ARG B N 1
ATOM 2270 C CA . ARG B 1 136 ? 18.875 -3.686 -4.16 1 98.94 136 ARG B CA 1
ATOM 2271 C C . ARG B 1 136 ? 19.641 -4.691 -5.023 1 98.94 136 ARG B C 1
ATOM 2273 O O . ARG B 1 136 ? 20.406 -5.508 -4.508 1 98.94 136 ARG B O 1
ATOM 2280 N N . LYS B 1 137 ? 19.453 -4.598 -6.27 1 98.75 137 LYS B N 1
ATOM 2281 C CA . LYS B 1 137 ? 20.031 -5.598 -7.156 1 98.75 137 LYS B CA 1
ATOM 2282 C C . LYS B 1 137 ? 21.547 -5.539 -7.133 1 98.75 137 LYS B C 1
ATOM 2284 O O . LYS B 1 137 ? 22.219 -6.574 -7.191 1 98.75 137 LYS B O 1
ATOM 2289 N N . SER B 1 138 ? 22.109 -4.363 -7.043 1 98.56 138 SER B N 1
ATOM 2290 C CA . SER B 1 138 ? 23.547 -4.141 -7.227 1 98.56 138 SER B CA 1
ATOM 2291 C C . SER B 1 138 ? 24.359 -4.793 -6.113 1 98.56 138 SER B C 1
ATOM 2293 O O . SER B 1 138 ? 25.469 -5.266 -6.344 1 98.56 138 SER B O 1
ATOM 2295 N N . ASP B 1 139 ? 23.828 -4.93 -4.867 1 98.56 139 ASP B N 1
ATOM 2296 C CA . ASP B 1 139 ? 24.688 -5.398 -3.785 1 98.56 139 ASP B CA 1
ATOM 2297 C C . ASP B 1 139 ? 23.906 -6.223 -2.771 1 98.56 139 ASP B C 1
ATOM 2299 O O . ASP B 1 139 ? 24.453 -6.664 -1.761 1 98.56 139 ASP B O 1
ATOM 2303 N N . GLY B 1 140 ? 22.641 -6.344 -2.955 1 98.69 140 GLY B N 1
ATOM 2304 C CA . GLY B 1 140 ? 21.844 -7.227 -2.121 1 98.69 140 GLY B CA 1
ATOM 2305 C C . GLY B 1 140 ? 21.344 -6.562 -0.852 1 98.69 140 GLY B C 1
ATOM 2306 O O . GLY B 1 140 ? 20.766 -7.219 0.014 1 98.69 140 GLY B O 1
ATOM 2307 N N . GLU B 1 141 ? 21.453 -5.215 -0.784 1 98.75 141 GLU B N 1
ATOM 2308 C CA . GLU B 1 141 ? 21 -4.508 0.407 1 98.75 141 GLU B CA 1
ATOM 2309 C C . GLU B 1 141 ? 19.484 -4.645 0.578 1 98.75 141 GLU B C 1
ATOM 2311 O O . GLU B 1 141 ? 18.734 -4.5 -0.387 1 98.75 141 GLU B O 1
ATOM 2316 N N . LEU B 1 142 ? 19.094 -5.031 1.851 1 98.88 142 LEU B N 1
ATOM 2317 C CA . LEU B 1 142 ? 17.688 -5.145 2.166 1 98.88 142 LEU B CA 1
ATOM 2318 C C . LEU B 1 142 ? 17.031 -3.766 2.234 1 98.88 142 LEU B C 1
ATOM 2320 O O . LEU B 1 142 ? 17.531 -2.871 2.918 1 98.88 142 LEU B O 1
ATOM 2324 N N . LEU B 1 143 ? 15.875 -3.541 1.524 1 98.94 143 LEU B N 1
ATOM 2325 C CA . LEU B 1 143 ? 15.273 -2.215 1.404 1 98.94 143 LEU B CA 1
ATOM 2326 C C . LEU B 1 143 ? 13.875 -2.191 2.016 1 98.94 143 LEU B C 1
ATOM 2328 O O . LEU B 1 143 ? 13.477 -1.193 2.619 1 98.94 143 LEU B O 1
ATOM 2332 N N . CYS B 1 144 ? 13.125 -3.223 1.862 1 98.88 144 CYS B N 1
ATOM 2333 C CA . CYS B 1 144 ? 11.734 -3.309 2.279 1 98.88 144 CYS B CA 1
ATOM 2334 C C . CYS B 1 144 ? 11.289 -4.762 2.396 1 98.88 144 CYS B C 1
ATOM 2336 O O . CYS B 1 144 ? 11.75 -5.621 1.641 1 98.88 144 CYS B O 1
ATOM 2338 N N . ILE B 1 145 ? 10.398 -5.094 3.383 1 98.94 145 ILE B N 1
ATOM 2339 C CA . ILE B 1 145 ? 9.82 -6.426 3.494 1 98.94 145 ILE B CA 1
ATOM 2340 C C . ILE B 1 145 ? 8.32 -6.32 3.762 1 98.94 145 ILE B C 1
ATOM 2342 O O . ILE B 1 145 ? 7.828 -5.254 4.133 1 98.94 145 ILE B O 1
ATOM 2346 N N . CYS B 1 146 ? 7.629 -7.445 3.564 1 98.94 146 CYS B N 1
ATOM 2347 C CA . CYS B 1 146 ? 6.234 -7.48 3.988 1 98.94 146 CYS B CA 1
ATOM 2348 C C . CYS B 1 146 ? 5.832 -8.891 4.418 1 98.94 146 CYS B C 1
ATOM 2350 O O . CYS B 1 146 ? 6.465 -9.867 4.02 1 98.94 146 CYS B O 1
ATOM 2352 N N . GLU B 1 147 ? 4.926 -8.969 5.285 1 98.94 147 GLU B N 1
ATOM 2353 C CA . GLU B 1 147 ? 4.074 -10.133 5.531 1 98.94 147 GLU B CA 1
ATOM 2354 C C . GLU B 1 147 ? 2.664 -9.906 4.996 1 98.94 147 GLU B C 1
ATOM 2356 O O . GLU B 1 147 ? 2.055 -8.859 5.254 1 98.94 147 GLU B O 1
ATOM 2361 N N . HIS B 1 148 ? 2.225 -10.852 4.223 1 99 148 HIS B N 1
ATOM 2362 C CA . HIS B 1 148 ? 0.964 -10.727 3.5 1 99 148 HIS B CA 1
ATOM 2363 C C . HIS B 1 148 ? 0.074 -11.945 3.73 1 99 148 HIS B C 1
ATOM 2365 O O . HIS B 1 148 ? 0.423 -13.055 3.332 1 99 148 HIS B O 1
ATOM 2371 N N . ASN B 1 149 ? -1.046 -11.719 4.398 1 98.94 149 ASN B N 1
ATOM 2372 C CA . ASN B 1 149 ? -2.021 -12.781 4.629 1 98.94 149 ASN B CA 1
ATOM 2373 C C . ASN B 1 149 ? -3.254 -12.609 3.748 1 98.94 149 ASN B C 1
ATOM 2375 O O . ASN B 1 149 ? -3.768 -11.5 3.598 1 98.94 149 ASN B O 1
ATOM 2379 N N . LYS B 1 150 ? -3.688 -13.734 3.205 1 98.81 150 LYS B N 1
ATOM 2380 C CA . LYS B 1 150 ? -4.812 -13.672 2.277 1 98.81 150 LYS B CA 1
ATOM 2381 C C . LYS B 1 150 ? -5.848 -14.75 2.594 1 98.81 150 LYS B C 1
ATOM 2383 O O . LYS B 1 150 ? -5.531 -15.75 3.234 1 98.81 150 LYS B O 1
ATOM 2388 N N . ALA B 1 151 ? -7.031 -14.492 2.156 1 98.19 151 ALA B N 1
ATOM 2389 C CA . ALA B 1 151 ? -8.133 -15.445 2.246 1 98.19 151 ALA B CA 1
ATOM 2390 C C . ALA B 1 151 ? -8.578 -15.906 0.859 1 98.19 151 ALA B C 1
ATOM 2392 O O . ALA B 1 151 ? -8.695 -15.094 -0.062 1 98.19 151 ALA B O 1
ATOM 2393 N N . ASN B 1 152 ? -8.805 -17.156 0.738 1 97.5 152 ASN B N 1
ATOM 2394 C CA . ASN B 1 152 ? -9.32 -17.75 -0.494 1 97.5 152 ASN B CA 1
ATOM 2395 C C . ASN B 1 152 ? -10.805 -17.469 -0.678 1 97.5 152 ASN B C 1
ATOM 2397 O O . ASN B 1 152 ? -11.609 -17.75 0.212 1 97.5 152 ASN B O 1
ATOM 2401 N N . VAL B 1 153 ? -11.164 -16.938 -1.839 1 94.31 153 VAL B N 1
ATOM 2402 C CA . VAL B 1 153 ? -12.562 -16.594 -2.07 1 94.31 153 VAL B CA 1
ATOM 2403 C C . VAL B 1 153 ? -13.109 -17.406 -3.244 1 94.31 153 VAL B C 1
ATOM 2405 O O . VAL B 1 153 ? -14.117 -17.031 -3.846 1 94.31 153 VAL B O 1
ATOM 2408 N N . ASP B 1 154 ? -12.367 -18.406 -3.625 1 93.88 154 ASP B N 1
ATOM 2409 C CA . ASP B 1 154 ? -12.875 -19.312 -4.652 1 93.88 154 ASP B CA 1
ATOM 2410 C C . ASP B 1 154 ? -14.258 -19.844 -4.281 1 93.88 154 ASP B C 1
ATOM 2412 O O . ASP B 1 154 ? -14.516 -20.156 -3.115 1 93.88 154 ASP B O 1
ATOM 2416 N N . PRO B 1 155 ? -15.141 -19.953 -5.234 1 89.56 155 PRO B N 1
ATOM 2417 C CA . PRO B 1 155 ? -16.422 -20.594 -4.926 1 89.56 155 PRO B CA 1
ATOM 2418 C C . PRO B 1 155 ? -16.281 -22.062 -4.551 1 89.56 155 PRO B C 1
ATOM 2420 O O . PRO B 1 155 ? -15.312 -22.719 -4.973 1 89.56 155 PRO B O 1
ATOM 2423 N N . ASP B 1 156 ? -17.125 -22.516 -3.58 1 79.19 156 ASP B N 1
ATOM 2424 C CA . ASP B 1 156 ? -17.109 -23.938 -3.229 1 79.19 156 ASP B CA 1
ATOM 2425 C C . ASP B 1 156 ? -17.391 -24.812 -4.449 1 79.19 156 ASP B C 1
ATOM 2427 O O . ASP B 1 156 ? -18.219 -24.469 -5.285 1 79.19 156 ASP B O 1
ATOM 2431 N N . PRO B 1 157 ? -16.438 -25.797 -4.508 1 66.81 157 PRO B N 1
ATOM 2432 C CA . PRO B 1 157 ? -16.719 -26.703 -5.625 1 66.81 157 PRO B CA 1
ATOM 2433 C C . PRO B 1 157 ? -18.156 -27.234 -5.602 1 66.81 157 PRO B C 1
ATOM 2435 O O . PRO B 1 157 ? -18.734 -27.422 -4.527 1 66.81 157 PRO B O 1
ATOM 2438 N N . LYS B 1 158 ? -18.906 -26.828 -6.598 1 58.41 158 LYS B N 1
ATOM 2439 C CA . LYS B 1 158 ? -20.25 -27.406 -6.668 1 58.41 158 LYS B CA 1
ATOM 2440 C C . LYS B 1 158 ? -20.219 -28.922 -6.508 1 58.41 158 LYS B C 1
ATOM 2442 O O . LYS B 1 158 ? -19.453 -29.609 -7.191 1 58.41 158 LYS B O 1
ATOM 2447 N N . LEU B 1 159 ? -20.438 -29.375 -5.32 1 49.91 159 LEU B N 1
ATOM 2448 C CA . LEU B 1 159 ? -20.781 -30.797 -5.23 1 49.91 159 LEU B CA 1
ATOM 2449 C C . LEU B 1 159 ? -21.969 -31.125 -6.121 1 49.91 159 LEU B C 1
ATOM 2451 O O . LEU B 1 159 ? -22.859 -30.281 -6.305 1 49.91 159 LEU B O 1
#

pLDDT: mean 95.47, std 7.72, range [49.44, 99.0]

Foldseek 3Di:
DKDKQDVVLQVLLVVLLVVVCVPPDDCNVQSVQKDWDIWTLDPDKTKTKIKGAAAQVQDDVVQFRDPVSVQVVLQRRLLSSCSSVDDVLACVVSFAWPDKAKDFDATHGGGFMKMKMKIWPDDDRFKTKIKIWIAGPVPGHTGMMIIIMGTRPRDHDDD/DKDKQDVVLQVLLVVLLVVVCPPPDDCNVQSVQKDWDIWTLDPDKTKTKIKGAAAQVQDDVVQFRDPVSVQVVLQRRLLSSCSSVDDVLACVVSFAWPDKAKDFDATHGGGFMKMKMKIWPDGDNFKTKIKIWIAGPVPGHTGMMIIIMGTRPRDHDDD

Solvent-accessible surface area (backbone atoms only — not comparable to full-atom values): 15966 Å² total; per-residue (Å²): 127,49,43,70,59,35,66,69,54,52,48,49,42,48,50,53,50,50,54,44,44,72,34,72,26,52,62,22,86,55,40,87,41,52,41,85,72,45,40,31,48,31,79,82,49,30,30,33,32,29,34,37,45,41,46,67,51,38,11,60,81,79,49,22,55,18,69,28,48,53,47,27,51,46,53,51,49,34,40,46,38,45,52,67,72,35,40,94,78,38,48,64,71,56,37,46,66,38,32,43,36,36,40,46,72,49,89,46,45,51,70,43,48,31,32,39,40,14,31,38,70,43,74,61,90,49,44,34,39,28,34,30,38,32,22,36,58,90,79,59,48,76,29,36,39,34,45,37,31,32,35,48,68,54,69,75,74,82,122,128,48,44,69,60,36,67,68,54,51,46,48,41,47,50,52,49,50,52,44,44,71,34,74,26,52,63,23,85,54,38,85,42,52,42,84,71,45,38,32,49,31,80,82,49,29,29,34,32,30,36,37,46,40,47,67,49,38,10,60,82,78,50,22,54,17,70,28,48,53,46,26,50,46,53,51,50,34,41,44,38,45,52,68,73,36,40,93,78,37,48,65,72,56,37,45,67,37,33,45,37,35,40,45,72,49,89,47,45,51,69,43,51,31,33,39,40,14,31,37,71,43,75,60,90,50,44,33,38,27,34,30,39,33,22,36,58,90,77,59,48,76,28,35,39,34,45,36,29,33,36,47,71,54,68,74,74,81,123

Radius of gyration: 19.69 Å; Cα contacts (8 Å, |Δi|>4): 793; chains: 2; bounding box: 48×60×42 Å

InterPro domains:
  IPR003736 Phenylacetic acid degradation-related domain [TIGR00369] (51-146)
  IPR006683 Thioesterase domain [PF03061] (62-141)
  IPR029069 HotDog domain superfamily [SSF54637] (44-148)
  IPR039298 Acyl-coenzyme A thioesterase 13 [PTHR21660] (10-152)

Nearest PDB structures (foldseek):
  4ord-assembly1_A  TM=9.184E-01  e=9.038E-13  Danio rerio
  3f5o-assembly1_B  TM=9.272E-01  e=3.017E-12  Homo sapiens
  2h4u-assembly1_A  TM=9.083E-01  e=6.218E-12  Homo sapiens
  2h4u-assembly1_D  TM=8.967E-01  e=3.570E-11  Homo sapiens
  2cy9-assembly1_A  TM=9.676E-01  e=1.498E-09  Mus musculus

Sequence (318 aa):
MGKINNEDDIEKVQDWLDKFGKDKGWVHSLIPAIKIVSTDSTLPHPSVTFSFIVQDEHTNGMGNLHGGAAATLLDFLTSTALSLVSKPGFWQMMGVSRTLNTTYMRPIPAGMEVLIHCEILQVGKRLCALRGTVRRKSDGELLCICEHNKANVDPDPKLMGKINNEDDIEKVQDWLDKFGKDKGWVHSLIPAIKIVSTDSTLPHPSVTFSFIVQDEHTNGMGNLHGGAAATLLDFLTSTALSLVSKPGFWQMMGVSRTLNTTYMRPIPAGMEVLIHCEILQVGKRLCALRGTVRRKSDGELLCICEHNKANVDPDPKL

Organism: NCBI:txid398673

Secondary structure (DSSP, 8-state):
-PPBS-HHHHHHHHHHHHHHHHS-SGGGGGGGGEEEEEEE--SS--EEEEEEE--GGGB-SSSBB-HHHHHHHHHHHHHHHGGGT-BTTBSTT--EEEEEEEEE-S--BTT-EEEEEEEEEEE-SSEEEEEEEEEETTT--EEEEEEEEEE--PPP---/-PPBS-HHHHHHHHHHHHHHHHS-SGGGGGGGGEEEEEEE--SS--EEEEEEE--GGGB-SSSBB-HHHHHHHHHHHHHHHGGGT-BTTBSTT--EEEEEEEEE-S--BTT-EEEEEEEEEEE-SSEEEEEEEEEETTT--EEEEEEEEEE--PPP---